Protein AF-A0A2E0Y833-F1 (afdb_monomer_lite)

Foldseek 3Di:
DDDDDDDDDDPPDPPPDDDDDDPPDPPQPPVNDNDDPVVDPADPQQDDDAFDAFQADEEDEDAALVRVQVQLVVASYEYEHPDFDEHEDEHENQAERYEYDYAQRYEYEEEYEYHAPVGEHEEYEYEAYEYEAHEHEYAFYQGYHYYNYEQAYDPVRARHYAYEHEHEPVGAQEYEHELYEFEHDDLPDQPGESEEYDAYPAAHEEYEAYNYEFEYDPNHQEHYEDERHAHYEAYNYEFDYPDAQHHRAEQEFHYERAEHALYEYEHAYEWYYPDPPTQGSYAAYEAYQYEYEHQDLANYDYDDLRLHEYEHELYEYEHCPDDKDAGPNCPPYHYPYNYIYDYDVSPDDPDPDSVSPSPPSVPVVPDD

Sequence (368 aa):
MFYSCLILPSIASAAVPLPPCLEGSTCLPTTGAPYDLSRFNIPAETQCSWPEEPRTTTTVTVGSPAELQAAADRGNVRIVIGWTGTRSGNVTLDTSDVAIEMPNTATLDGRIQIGSRQRDVARVSWRGGNHLTGPFVLDEADDVLIYDFHSTHDAMGRYDNVNDMRCSPGGCNRAAFVSSTFAGINPDSRDSYTFYTEANPTPSQCMILANVLAEQAPGGSHVSRIQGVRQIIVVDSAFVNPDEGGTAFRFHRSVTNAFVADTHIRGRIKLDSIDAGETVSVLNGVFDNVTSYNTVHNLFAVQSPMPNTGVVRNSLVYSTYGGGGTPAGISPLANGGGNELIQWDGRSFPMPDSDGVVPNMSTIGAIR

Structure (mmCIF, N/CA/C/O backbone):
data_AF-A0A2E0Y833-F1
#
_entry.id   AF-A0A2E0Y833-F1
#
loop_
_atom_site.group_PDB
_atom_site.id
_atom_site.type_symbol
_atom_site.label_atom_id
_atom_site.label_alt_id
_atom_site.label_comp_id
_atom_site.label_asym_id
_atom_site.label_entity_id
_atom_site.label_seq_id
_atom_site.pdbx_PDB_ins_code
_atom_site.Cartn_x
_atom_site.Cartn_y
_atom_site.Cartn_z
_atom_site.occupancy
_atom_site.B_iso_or_equiv
_atom_site.auth_seq_id
_atom_site.auth_comp_id
_atom_site.auth_asym_id
_atom_site.auth_atom_id
_atom_site.pdbx_PDB_model_num
ATOM 1 N N . MET A 1 1 ? -26.676 37.848 -47.257 1.00 34.84 1 MET A N 1
ATOM 2 C CA . MET A 1 1 ? -26.483 36.639 -48.083 1.00 34.84 1 MET A CA 1
ATOM 3 C C . MET A 1 1 ? -25.568 35.688 -47.333 1.00 34.84 1 MET A C 1
ATOM 5 O O . MET A 1 1 ? -24.433 36.048 -47.074 1.00 34.84 1 MET A O 1
ATOM 9 N N . PHE A 1 2 ? -26.159 34.561 -46.931 1.00 30.61 2 PHE A N 1
ATOM 10 C CA . PHE A 1 2 ? -25.613 33.254 -46.539 1.00 30.61 2 PHE A CA 1
ATOM 11 C C . PHE A 1 2 ? -24.364 33.169 -45.645 1.00 30.61 2 PHE A C 1
ATOM 13 O O . PHE A 1 2 ? -23.234 33.117 -46.114 1.00 30.61 2 PHE A O 1
ATOM 20 N N . TYR A 1 3 ? -24.631 32.998 -44.345 1.00 25.59 3 TYR A N 1
ATOM 21 C CA . TYR A 1 3 ? -23.820 32.163 -43.458 1.00 25.59 3 TYR A CA 1
ATOM 22 C C . TYR A 1 3 ? -24.097 30.688 -43.793 1.00 25.59 3 TYR A C 1
ATOM 24 O O . TYR A 1 3 ? -25.247 30.252 -43.721 1.00 25.59 3 TYR A O 1
ATOM 32 N N . SER A 1 4 ? -23.062 29.926 -44.150 1.00 28.67 4 SER A N 1
ATOM 33 C CA . SER A 1 4 ? -23.142 28.463 -44.237 1.00 28.67 4 SER A CA 1
ATOM 34 C C . SER A 1 4 ? -23.002 27.862 -42.842 1.00 28.67 4 SER A C 1
ATOM 36 O O . SER A 1 4 ? -21.969 27.999 -42.191 1.00 28.67 4 SER A O 1
ATOM 38 N N . CYS A 1 5 ? -24.067 27.200 -42.402 1.00 27.34 5 CYS A N 1
ATOM 39 C CA . CYS A 1 5 ? -24.129 26.375 -41.205 1.00 27.34 5 CYS A CA 1
ATOM 40 C C . CYS A 1 5 ? -23.667 24.960 -41.592 1.00 27.34 5 CYS A C 1
ATOM 42 O O . CYS A 1 5 ? -24.311 24.317 -42.422 1.00 27.34 5 CYS A O 1
ATOM 44 N N . LEU A 1 6 ? -22.547 24.487 -41.042 1.00 27.91 6 LEU A N 1
ATOM 45 C CA . LEU A 1 6 ? -22.107 23.100 -41.194 1.00 27.91 6 LEU A CA 1
ATOM 46 C C . LEU A 1 6 ? -22.652 22.309 -40.000 1.00 27.91 6 LEU A C 1
ATOM 48 O O . LEU A 1 6 ? -22.187 22.458 -38.874 1.00 27.91 6 LEU A O 1
ATOM 52 N N . ILE A 1 7 ? -23.695 21.522 -40.260 1.00 30.09 7 ILE A N 1
ATOM 53 C CA . ILE A 1 7 ? -24.297 20.584 -39.310 1.00 30.09 7 ILE A CA 1
ATOM 54 C C . ILE A 1 7 ? -23.383 19.357 -39.240 1.00 30.09 7 ILE A C 1
ATOM 56 O O . ILE A 1 7 ? -23.241 18.639 -40.228 1.00 30.09 7 ILE A O 1
ATOM 60 N N . LEU A 1 8 ? -22.772 19.112 -38.080 1.00 29.20 8 LEU A N 1
ATOM 61 C CA . LEU A 1 8 ? -22.177 17.816 -37.749 1.00 29.20 8 LEU A CA 1
ATOM 62 C C . LEU A 1 8 ? -23.252 16.919 -37.110 1.00 29.20 8 LEU A C 1
ATOM 64 O O . LEU A 1 8 ? -24.062 17.414 -36.322 1.00 29.20 8 LEU A O 1
ATOM 68 N N . PRO A 1 9 ? -23.299 15.617 -37.442 1.00 26.12 9 PRO A N 1
ATOM 69 C CA . PRO A 1 9 ? -24.300 14.710 -36.902 1.00 26.12 9 PRO A CA 1
ATOM 70 C C . PRO A 1 9 ? -24.038 14.450 -35.415 1.00 26.12 9 PRO A C 1
ATOM 72 O O . PRO A 1 9 ? -22.940 14.073 -35.012 1.00 26.12 9 PRO A O 1
ATOM 75 N N . SER A 1 10 ? -25.086 14.630 -34.612 1.00 27.31 10 SER A N 1
ATOM 76 C CA . SER A 1 10 ? -25.176 14.122 -33.246 1.00 27.31 10 SER A CA 1
ATOM 77 C C . SER A 1 10 ? -25.057 12.597 -33.282 1.00 27.31 10 SER A C 1
ATOM 79 O O . SER A 1 10 ? -25.979 11.902 -33.710 1.00 27.31 10 SER A O 1
ATOM 81 N N . ILE A 1 11 ? -23.904 12.077 -32.864 1.00 29.61 11 ILE A N 1
ATOM 82 C CA . ILE A 1 11 ? -23.779 10.682 -32.460 1.00 29.61 11 ILE A CA 1
ATOM 83 C C . ILE A 1 11 ? -24.187 10.665 -30.993 1.00 29.61 11 ILE A C 1
ATOM 85 O O . ILE A 1 11 ? -23.440 11.110 -30.123 1.00 29.61 11 ILE A O 1
ATOM 89 N N . ALA A 1 12 ? -25.405 10.195 -30.730 1.00 27.50 12 ALA A N 1
ATOM 90 C CA . ALA A 1 12 ? -25.821 9.832 -29.389 1.00 27.50 12 ALA A CA 1
ATOM 91 C C . ALA A 1 12 ? -24.857 8.751 -28.882 1.00 27.50 12 ALA A C 1
ATOM 93 O O . ALA A 1 12 ? -24.922 7.597 -29.305 1.00 27.50 12 ALA A O 1
ATOM 94 N N . SER A 1 13 ? -23.923 9.153 -28.020 1.00 31.16 13 SER A N 1
ATOM 95 C CA . SER A 1 13 ? -23.112 8.226 -27.243 1.00 31.16 13 SER A CA 1
ATOM 96 C C . SER A 1 13 ? -24.069 7.441 -26.357 1.00 31.16 13 SER A C 1
ATOM 98 O O . SER A 1 13 ? -24.748 8.012 -25.500 1.00 31.16 13 SER A O 1
ATOM 100 N N . ALA A 1 14 ? -24.183 6.141 -26.616 1.00 26.03 14 ALA A N 1
ATOM 101 C CA . ALA A 1 14 ? -24.828 5.231 -25.694 1.00 26.03 14 ALA A CA 1
ATOM 102 C C . ALA A 1 14 ? -24.034 5.297 -24.387 1.00 26.03 14 ALA A C 1
ATOM 104 O O . ALA A 1 14 ? -22.888 4.854 -24.331 1.00 26.03 14 ALA A O 1
ATOM 105 N N . ALA A 1 15 ? -24.631 5.909 -23.364 1.00 26.05 15 ALA A N 1
ATOM 106 C CA . ALA A 1 15 ? -24.087 5.917 -22.021 1.00 26.05 15 ALA A CA 1
ATOM 107 C C . ALA A 1 15 ? -23.833 4.464 -21.610 1.00 26.05 15 ALA A C 1
ATOM 109 O O . ALA A 1 15 ? -24.770 3.679 -21.456 1.00 26.05 15 ALA A O 1
ATOM 110 N N . VAL A 1 16 ? -22.559 4.102 -21.479 1.00 29.34 16 VAL A N 1
ATOM 111 C CA . VAL A 1 16 ? -22.173 2.882 -20.779 1.00 29.34 16 VAL A CA 1
ATOM 112 C C . VAL A 1 16 ? -22.722 3.045 -19.361 1.00 29.34 16 VAL A C 1
ATOM 114 O O . VAL A 1 16 ? -22.422 4.061 -18.727 1.00 29.34 16 VAL A O 1
ATOM 117 N N . PRO A 1 17 ? -23.583 2.136 -18.876 1.00 24.20 17 PRO A N 1
ATOM 118 C CA . PRO A 1 17 ? -24.146 2.276 -17.548 1.00 24.20 17 PRO A CA 1
ATOM 119 C C . PRO A 1 17 ? -22.994 2.227 -16.546 1.00 24.20 17 PRO A C 1
ATOM 121 O O . PRO A 1 17 ? -22.280 1.230 -16.456 1.00 24.20 17 PRO A O 1
ATOM 124 N N . LEU A 1 18 ? -22.797 3.335 -15.830 1.00 28.00 18 LEU A N 1
ATOM 125 C CA . LEU A 1 18 ? -21.929 3.373 -14.663 1.00 28.00 18 LEU A CA 1
ATOM 126 C C . LEU A 1 18 ? -22.400 2.277 -13.694 1.00 28.00 18 LEU A C 1
ATOM 128 O O . LEU A 1 18 ? -23.613 2.160 -13.475 1.00 28.00 18 LEU A O 1
ATOM 132 N N . PRO A 1 19 ? -21.496 1.473 -13.109 1.00 30.80 19 PRO A N 1
ATOM 133 C CA . PRO A 1 19 ? -21.887 0.630 -11.995 1.00 30.80 19 PRO A CA 1
ATOM 134 C C . PRO A 1 19 ? -22.415 1.543 -10.872 1.00 30.80 19 PRO A C 1
ATOM 136 O O . PRO A 1 19 ? -21.837 2.604 -10.618 1.00 30.80 19 PRO A O 1
ATOM 139 N N . PRO A 1 20 ? -23.541 1.193 -10.232 1.00 29.44 20 PRO A N 1
ATOM 140 C CA . PRO A 1 20 ? -24.185 2.057 -9.260 1.00 29.44 20 PRO A CA 1
ATOM 141 C C . PRO A 1 20 ? -23.405 1.995 -7.944 1.00 29.44 20 PRO A C 1
ATOM 143 O O . PRO A 1 20 ? -23.666 1.132 -7.116 1.00 29.44 20 PRO A O 1
ATOM 146 N N . CYS A 1 21 ? -22.461 2.906 -7.735 1.00 33.16 21 CYS A N 1
ATOM 147 C CA . CYS A 1 21 ? -21.949 3.200 -6.398 1.00 33.16 21 CYS A CA 1
ATOM 148 C C . CYS A 1 21 ? -22.298 4.661 -6.098 1.00 33.16 21 CYS A C 1
ATOM 150 O O . CYS A 1 21 ? -21.607 5.587 -6.512 1.00 33.16 21 CYS A O 1
ATOM 152 N N . LEU A 1 22 ? -23.457 4.852 -5.463 1.00 32.75 22 LEU A N 1
ATOM 153 C CA . LEU A 1 22 ? -23.834 6.113 -4.829 1.00 32.75 22 LEU A CA 1
ATOM 154 C C . LEU A 1 22 ? -23.084 6.228 -3.497 1.00 32.75 22 LEU A C 1
ATOM 156 O O . LEU A 1 22 ? -22.859 5.221 -2.820 1.00 32.75 22 LEU A O 1
ATOM 160 N N . GLU A 1 23 ? -22.729 7.456 -3.124 1.00 31.80 23 GLU A N 1
ATOM 161 C CA . GLU A 1 23 ? -22.184 7.798 -1.809 1.00 31.80 23 GLU A CA 1
ATOM 162 C C . GLU A 1 23 ? -22.989 7.118 -0.686 1.00 31.80 23 GLU A C 1
ATOM 164 O O . GLU A 1 23 ? -24.213 7.247 -0.608 1.00 31.80 23 GLU A O 1
ATOM 169 N N . GLY A 1 24 ? -22.298 6.382 0.190 1.00 34.88 24 GLY A N 1
ATOM 170 C CA . GLY A 1 24 ? -22.884 5.822 1.411 1.00 34.88 24 GLY A CA 1
ATOM 171 C C . GLY A 1 24 ? -23.353 4.362 1.363 1.00 34.88 24 GLY A C 1
ATOM 172 O O . GLY A 1 24 ? -23.924 3.902 2.350 1.00 34.88 24 GLY A O 1
ATOM 173 N N . SER A 1 25 ? -23.095 3.599 0.294 1.00 31.88 25 SER A N 1
ATOM 174 C CA . SER A 1 25 ? -23.308 2.139 0.296 1.00 31.88 25 SER A CA 1
ATOM 175 C C . SER A 1 25 ? -22.010 1.369 0.062 1.00 31.88 25 SER A C 1
ATOM 177 O O . SER A 1 25 ? -21.301 1.622 -0.908 1.00 31.88 25 SER A O 1
ATOM 179 N N . THR A 1 26 ? -21.721 0.402 0.934 1.00 38.03 26 THR A N 1
ATOM 180 C CA . THR A 1 26 ? -20.588 -0.523 0.832 1.00 38.03 26 THR A CA 1
ATOM 181 C C . THR A 1 26 ? -20.698 -1.376 -0.435 1.00 38.03 26 THR A C 1
ATOM 183 O O . THR A 1 26 ? -21.343 -2.424 -0.449 1.00 38.03 26 THR A O 1
ATOM 186 N N . CYS A 1 27 ? -20.051 -0.938 -1.515 1.00 35.50 27 CYS A N 1
ATOM 187 C CA . CYS A 1 27 ? -19.845 -1.741 -2.718 1.00 35.50 27 CYS A CA 1
ATOM 188 C C . CYS A 1 27 ? -18.814 -2.847 -2.420 1.00 35.50 27 CYS A C 1
ATOM 190 O O . CYS A 1 27 ? -17.666 -2.763 -2.840 1.00 35.50 27 CYS A O 1
ATOM 192 N N . LEU A 1 28 ? -19.201 -3.884 -1.670 1.00 40.59 28 LEU A N 1
ATOM 193 C CA . LEU A 1 28 ? -18.433 -5.129 -1.666 1.00 40.59 28 LEU A CA 1
ATOM 194 C C . LEU A 1 28 ? -18.698 -5.858 -2.995 1.00 40.59 28 LEU A C 1
ATOM 196 O O . LEU A 1 28 ? -19.866 -6.025 -3.364 1.00 40.59 28 LEU A O 1
ATOM 200 N N . PRO A 1 29 ? -17.658 -6.308 -3.717 1.00 43.41 29 PRO A N 1
ATOM 201 C CA . PRO A 1 29 ? -17.815 -7.192 -4.862 1.00 43.41 29 PRO A CA 1
ATOM 202 C C . PRO A 1 29 ? -18.718 -8.387 -4.530 1.00 43.41 29 PRO A C 1
ATOM 204 O O . PRO A 1 29 ? -18.641 -8.982 -3.453 1.00 43.41 29 PRO A O 1
ATOM 207 N N . THR A 1 30 ? -19.547 -8.792 -5.491 1.00 38.44 30 THR A N 1
ATOM 208 C CA . THR A 1 30 ? -20.487 -9.926 -5.386 1.00 38.44 30 THR A CA 1
ATOM 209 C C . THR A 1 30 ? -19.811 -11.283 -5.135 1.00 38.44 30 THR A C 1
ATOM 211 O O . THR A 1 30 ? -20.497 -12.269 -4.875 1.00 38.44 30 THR A O 1
ATOM 214 N N . THR A 1 31 ? -18.478 -11.343 -5.181 1.00 46.22 31 THR A N 1
ATOM 215 C CA . THR A 1 31 ? -17.645 -12.528 -4.929 1.00 46.22 31 THR A CA 1
ATOM 216 C C . THR A 1 31 ? -17.194 -12.676 -3.470 1.00 46.22 31 THR A C 1
ATOM 218 O O . THR A 1 31 ? -16.538 -13.662 -3.143 1.00 46.22 31 THR A O 1
ATOM 221 N N . GLY A 1 32 ? -17.529 -11.734 -2.580 1.00 62.03 32 GLY A N 1
ATOM 222 C CA . GLY A 1 32 ? -17.121 -11.761 -1.167 1.00 62.03 32 GLY A CA 1
ATOM 223 C C . GLY A 1 32 ? -15.662 -11.354 -0.911 1.00 62.03 32 GLY A C 1
ATOM 224 O O . GLY A 1 32 ? -15.268 -11.232 0.245 1.00 62.03 32 GLY A O 1
ATOM 225 N N . ALA A 1 33 ? -14.872 -11.109 -1.961 1.00 74.44 33 ALA A N 1
ATOM 226 C CA . ALA A 1 33 ? -13.534 -10.531 -1.867 1.00 74.44 33 ALA A CA 1
ATOM 227 C C . ALA A 1 33 ? -13.601 -8.995 -1.728 1.00 74.44 33 ALA A C 1
ATOM 229 O O . ALA A 1 33 ? -14.483 -8.393 -2.338 1.00 74.44 33 ALA A O 1
ATOM 230 N N . PRO A 1 34 ? -12.668 -8.338 -1.009 1.00 82.38 34 PRO A N 1
ATOM 231 C CA . PRO A 1 34 ? -12.636 -6.874 -0.882 1.00 82.38 34 PRO A CA 1
ATOM 232 C C . PRO A 1 34 ? -12.407 -6.115 -2.200 1.00 82.38 34 PRO A C 1
ATOM 234 O O . PRO A 1 34 ? -12.801 -4.958 -2.309 1.00 82.38 34 PRO A O 1
ATOM 237 N N . TYR A 1 35 ? -11.778 -6.750 -3.196 1.00 86.00 35 TYR A N 1
ATOM 238 C CA . TYR A 1 35 ? -11.502 -6.175 -4.515 1.00 86.00 35 TYR A CA 1
ATOM 239 C C . TYR A 1 35 ? -11.561 -7.253 -5.606 1.00 86.00 35 TYR A C 1
ATOM 241 O O . TYR A 1 35 ? -11.196 -8.408 -5.362 1.00 86.00 35 TYR A O 1
ATOM 249 N N . ASP A 1 36 ? -11.992 -6.894 -6.819 1.00 86.38 36 ASP A N 1
ATOM 250 C CA . ASP A 1 36 ? -12.030 -7.831 -7.947 1.00 86.38 36 ASP A CA 1
ATOM 251 C C . ASP A 1 36 ? -10.671 -7.922 -8.657 1.00 86.38 36 ASP A C 1
ATOM 253 O O . ASP A 1 36 ? -10.319 -7.096 -9.500 1.00 86.38 36 ASP A O 1
ATOM 257 N N . LEU A 1 37 ? -9.912 -8.969 -8.326 1.00 87.56 37 LEU A N 1
ATOM 258 C CA . LEU A 1 37 ? -8.634 -9.279 -8.970 1.00 87.56 37 LEU A CA 1
ATOM 259 C C . LEU A 1 37 ? -8.782 -10.131 -10.242 1.00 87.56 37 LEU A C 1
ATOM 261 O O . LEU A 1 37 ? -7.795 -10.357 -10.937 1.00 87.56 37 LEU A O 1
ATOM 265 N N . SER A 1 38 ? -9.987 -10.616 -10.569 1.00 86.62 38 SER A N 1
ATOM 266 C CA . SER A 1 38 ? -10.189 -11.589 -11.655 1.00 86.62 38 SER A CA 1
ATOM 267 C C . SER A 1 38 ? -9.958 -11.013 -13.054 1.00 86.62 38 SER A C 1
ATOM 269 O O . SER A 1 38 ? -9.697 -11.762 -13.995 1.00 86.62 38 SER A O 1
ATOM 271 N N . ARG A 1 39 ? -10.003 -9.682 -13.190 1.00 86.06 39 ARG A N 1
ATOM 272 C CA . ARG A 1 39 ? -9.690 -8.981 -14.443 1.00 86.06 39 ARG A CA 1
ATOM 273 C C . ARG A 1 39 ? -8.199 -8.953 -14.781 1.00 86.06 39 ARG A C 1
ATOM 275 O O . ARG A 1 39 ? -7.844 -8.648 -15.917 1.00 86.06 39 ARG A O 1
ATOM 282 N N . PHE A 1 40 ? -7.334 -9.279 -13.823 1.00 88.69 40 PHE A N 1
ATOM 283 C CA . PHE A 1 40 ? -5.891 -9.301 -14.013 1.00 88.69 40 PHE A CA 1
ATOM 284 C C . PHE A 1 40 ? -5.405 -10.702 -14.358 1.00 88.69 40 PHE A C 1
ATOM 286 O O . PHE A 1 40 ? -5.788 -11.693 -13.738 1.00 88.69 40 PHE A O 1
ATOM 293 N N . ASN A 1 41 ? -4.481 -10.787 -15.312 1.00 91.94 41 ASN A N 1
ATOM 294 C CA . ASN A 1 41 ? -3.803 -12.037 -15.639 1.00 91.94 41 ASN A CA 1
ATOM 295 C C . ASN A 1 41 ? -2.632 -12.288 -14.671 1.00 91.94 41 ASN A C 1
ATOM 297 O O . ASN A 1 41 ? -1.463 -12.226 -15.062 1.00 91.94 41 ASN A O 1
ATOM 301 N N . ILE A 1 42 ? -2.960 -12.503 -13.395 1.00 94.19 42 ILE A N 1
ATOM 302 C CA . ILE A 1 42 ? -1.984 -12.729 -12.323 1.00 94.19 42 ILE A CA 1
ATOM 303 C C . ILE A 1 42 ? -1.390 -14.140 -12.477 1.00 94.19 42 ILE A C 1
ATOM 305 O O . ILE A 1 42 ? -2.155 -15.111 -12.490 1.00 94.19 42 ILE A O 1
ATOM 309 N N . PRO A 1 43 ? -0.053 -14.290 -12.573 1.00 95.00 43 PRO A N 1
ATOM 310 C CA . PRO A 1 43 ? 0.591 -15.601 -12.618 1.00 95.00 43 PRO A CA 1
ATOM 311 C C . PRO A 1 43 ? 0.199 -16.471 -11.420 1.00 95.00 43 PRO A C 1
ATOM 313 O O . PRO A 1 43 ? 0.042 -15.966 -10.307 1.00 95.00 43 PRO A O 1
ATOM 316 N N . ALA A 1 44 ? 0.069 -17.782 -11.631 1.00 91.81 44 ALA A N 1
ATOM 317 C CA . ALA A 1 44 ? -0.374 -18.716 -10.594 1.00 91.81 44 ALA A CA 1
ATOM 318 C C . ALA A 1 44 ? 0.538 -18.682 -9.351 1.00 91.81 44 ALA A C 1
ATOM 320 O O . ALA A 1 44 ? 0.065 -18.752 -8.221 1.00 91.81 44 ALA A O 1
ATOM 321 N N . GLU A 1 45 ? 1.842 -18.508 -9.554 1.00 89.62 45 GLU A N 1
ATOM 322 C CA . GLU A 1 45 ? 2.863 -18.380 -8.515 1.00 89.62 45 GLU A CA 1
ATOM 323 C C . GLU A 1 45 ? 2.776 -17.076 -7.699 1.00 89.62 45 GLU A C 1
ATOM 325 O O . GLU A 1 45 ? 3.291 -17.013 -6.577 1.00 89.62 45 GLU A O 1
ATOM 330 N N . THR A 1 46 ? 2.106 -16.054 -8.238 1.00 90.94 46 THR A N 1
ATOM 331 C CA . THR A 1 46 ? 1.905 -14.732 -7.621 1.00 90.94 46 THR A CA 1
ATOM 332 C C . THR A 1 46 ? 0.515 -14.590 -6.992 1.00 90.94 46 THR A C 1
ATOM 334 O O . THR A 1 46 ? 0.205 -13.560 -6.399 1.00 90.94 46 THR A O 1
ATOM 337 N N . GLN A 1 47 ? -0.347 -15.607 -7.090 1.00 88.81 47 GLN A N 1
ATOM 338 C CA . GLN A 1 47 ? -1.664 -15.548 -6.461 1.00 88.81 47 GLN A CA 1
ATOM 339 C C . GLN A 1 47 ? -1.538 -15.442 -4.938 1.00 88.81 47 GLN A C 1
ATOM 341 O O . GLN A 1 47 ? -0.936 -16.298 -4.290 1.00 88.81 47 GLN A O 1
ATOM 346 N N . CYS A 1 48 ? -2.159 -14.403 -4.383 1.00 86.75 48 CYS A N 1
ATOM 347 C CA . CYS A 1 48 ? -2.287 -14.185 -2.950 1.00 86.75 48 CYS A CA 1
ATOM 348 C C . CYS A 1 48 ? -3.686 -14.590 -2.484 1.00 86.75 48 CYS A C 1
ATOM 350 O O . CYS A 1 48 ? -4.682 -14.311 -3.153 1.00 86.75 48 CYS A O 1
ATOM 352 N N . SER A 1 49 ? -3.771 -15.185 -1.296 1.00 88.19 49 SER A N 1
ATOM 353 C CA . SER A 1 49 ? -5.053 -15.278 -0.594 1.00 88.19 49 SER A CA 1
ATOM 354 C C . SER A 1 49 ? -5.352 -13.952 0.097 1.00 88.19 49 SER A C 1
ATOM 356 O O . SER A 1 49 ? -4.447 -13.318 0.640 1.00 88.19 49 SER A O 1
ATOM 358 N N . TRP A 1 50 ? -6.623 -13.554 0.116 1.00 90.94 50 TRP A N 1
ATOM 359 C CA . TRP A 1 50 ? -7.061 -12.424 0.931 1.00 90.94 50 TRP A CA 1
ATOM 360 C C . TRP A 1 50 ? -6.817 -12.697 2.425 1.00 90.94 50 TRP A C 1
ATOM 362 O O . TRP A 1 50 ? -6.890 -13.867 2.838 1.00 90.94 50 TRP A O 1
ATOM 372 N N . PRO A 1 51 ? -6.543 -11.651 3.229 1.00 90.25 51 PRO A N 1
ATOM 373 C CA . PRO A 1 51 ? -6.543 -11.769 4.679 1.00 90.25 51 PRO A CA 1
ATOM 374 C C . PRO A 1 51 ? -7.882 -12.305 5.185 1.00 90.25 51 PRO A C 1
ATOM 376 O O . PRO A 1 51 ? -8.939 -11.992 4.629 1.00 90.25 51 PRO A O 1
ATOM 379 N N . GLU A 1 52 ? -7.849 -13.120 6.233 1.00 90.00 52 GLU A N 1
ATOM 380 C CA . GLU A 1 52 ? -9.079 -13.561 6.891 1.00 90.00 52 GLU A CA 1
ATOM 381 C C . GLU A 1 52 ? -9.725 -12.438 7.706 1.00 90.00 52 GLU A C 1
ATOM 383 O O . GLU A 1 52 ? -9.065 -11.721 8.453 1.00 90.00 52 GLU A O 1
ATOM 388 N N . GLU A 1 53 ? -11.050 -12.339 7.622 1.00 89.50 53 GLU A N 1
ATOM 389 C CA . GLU A 1 53 ? -11.827 -11.414 8.447 1.00 89.50 53 GLU A CA 1
ATOM 390 C C . GLU A 1 53 ? -11.793 -11.811 9.939 1.00 89.50 53 GLU A C 1
ATOM 392 O O . GLU A 1 53 ? -11.891 -13.005 10.260 1.00 89.50 53 GLU A O 1
ATOM 397 N N . PRO A 1 54 ? -11.729 -10.836 10.867 1.00 93.19 54 PRO A N 1
ATOM 398 C CA . PRO A 1 54 ? -11.805 -11.082 12.304 1.00 93.19 54 PRO A CA 1
ATOM 399 C C . PRO A 1 54 ? -13.040 -11.882 12.739 1.00 93.19 54 PRO A C 1
ATOM 401 O O . PRO A 1 54 ? -14.175 -11.613 12.334 1.00 93.19 54 PRO A O 1
ATOM 404 N N . ARG A 1 55 ? -12.848 -12.829 13.661 1.00 93.19 55 ARG A N 1
ATOM 405 C CA . ARG A 1 55 ? -13.927 -13.599 14.297 1.00 93.19 55 ARG A CA 1
ATOM 406 C C . ARG A 1 55 ? -14.460 -12.871 15.525 1.00 93.19 55 ARG A C 1
ATOM 408 O O . ARG A 1 55 ? -14.103 -13.160 16.662 1.00 93.19 55 ARG A O 1
ATOM 415 N N . THR A 1 56 ? -15.355 -11.920 15.297 1.00 93.50 56 THR A N 1
ATOM 416 C CA . THR A 1 56 ? -15.919 -11.099 16.375 1.00 93.50 56 THR A CA 1
ATOM 417 C C . THR A 1 56 ? -17.120 -11.765 17.047 1.00 93.50 56 THR A C 1
ATOM 419 O O . THR A 1 56 ? -18.001 -12.286 16.367 1.00 93.50 56 THR A O 1
ATOM 422 N N . THR A 1 57 ? -17.204 -11.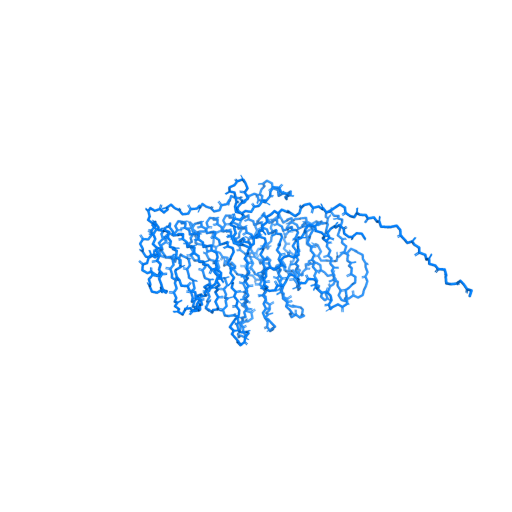685 18.374 1.00 94.38 57 THR A N 1
ATOM 423 C CA . THR A 1 57 ? -18.334 -12.203 19.174 1.00 94.38 57 THR A CA 1
ATOM 424 C C . THR A 1 57 ? -19.221 -11.102 19.744 1.00 94.38 57 THR A C 1
ATOM 426 O O . THR A 1 57 ? -20.364 -11.352 20.122 1.00 94.38 57 THR A O 1
ATOM 429 N N . THR A 1 58 ? -18.703 -9.875 19.809 1.00 95.38 58 THR A N 1
ATOM 430 C CA . THR A 1 58 ? -19.403 -8.717 20.365 1.00 95.38 58 THR A CA 1
ATOM 431 C C . THR A 1 58 ? -19.239 -7.502 19.465 1.00 95.38 58 THR A C 1
ATOM 433 O O . THR A 1 58 ? -18.288 -7.409 18.689 1.00 95.38 58 THR A O 1
ATOM 436 N N . THR A 1 59 ? -20.182 -6.565 19.561 1.00 97.69 59 THR A N 1
ATOM 437 C CA . THR A 1 59 ? -20.103 -5.260 18.902 1.00 97.69 59 THR A CA 1
ATOM 438 C C . THR A 1 59 ? -20.236 -4.164 19.944 1.00 97.69 59 THR A C 1
ATOM 440 O O . THR A 1 59 ? -21.110 -4.236 20.808 1.00 97.69 59 THR A O 1
ATOM 443 N N . VAL A 1 60 ? -19.369 -3.159 19.872 1.00 97.69 60 VAL A N 1
ATOM 444 C CA . VAL A 1 60 ? -19.371 -2.009 20.776 1.00 97.69 60 VAL A CA 1
ATOM 445 C C . VAL A 1 60 ? -19.262 -0.719 19.980 1.00 97.69 60 VAL A C 1
ATOM 447 O O . VAL A 1 60 ? -18.510 -0.643 19.014 1.00 97.69 60 VAL A O 1
ATOM 450 N N . THR A 1 61 ? -20.003 0.301 20.399 1.00 98.19 61 THR A N 1
ATOM 451 C CA . THR A 1 61 ? -19.852 1.658 19.870 1.00 98.19 61 THR A CA 1
ATOM 452 C C . THR A 1 61 ? -19.021 2.477 20.845 1.00 98.19 61 THR A C 1
ATOM 454 O O . THR A 1 61 ? -19.290 2.450 22.046 1.00 98.19 61 THR A O 1
ATOM 457 N N . VAL A 1 62 ? -18.019 3.189 20.335 1.00 98.12 62 VAL A N 1
ATOM 458 C CA . VAL A 1 62 ? -17.078 3.983 21.139 1.00 98.12 62 VAL A CA 1
ATOM 459 C C . VAL A 1 62 ? -17.137 5.456 20.738 1.00 98.12 62 VAL A C 1
ATOM 461 O O . VAL A 1 62 ? -17.249 5.785 19.561 1.00 98.12 62 VAL A O 1
ATOM 464 N N . GLY A 1 63 ? -17.078 6.357 21.712 1.00 97.00 63 GLY A N 1
ATOM 465 C CA . GLY A 1 63 ? -17.145 7.811 21.543 1.00 97.00 63 GLY A CA 1
ATOM 466 C C . GLY A 1 63 ? -15.801 8.528 21.700 1.00 97.00 63 GLY A C 1
ATOM 467 O O . GLY A 1 63 ? -15.728 9.738 21.474 1.00 97.00 63 GLY A O 1
ATOM 468 N N . SER A 1 64 ? -14.735 7.812 22.071 1.00 96.62 64 SER A N 1
ATOM 469 C CA . SER A 1 64 ? -13.392 8.383 22.219 1.00 96.62 64 SER A CA 1
ATOM 470 C C . SER A 1 64 ? -12.264 7.395 21.880 1.00 96.62 64 SER A C 1
ATOM 472 O O . SER A 1 64 ? -12.472 6.183 21.966 1.00 96.62 64 SER A O 1
ATOM 474 N N . PRO A 1 65 ? -11.043 7.882 21.579 1.00 96.19 65 PRO A N 1
ATOM 475 C CA . PRO A 1 65 ? -9.868 7.024 21.403 1.00 96.19 65 PRO A CA 1
ATOM 476 C C . PRO A 1 65 ? -9.543 6.147 22.624 1.00 96.19 65 PRO A C 1
ATOM 478 O O . PRO A 1 65 ? -9.108 5.013 22.466 1.00 96.19 65 PRO A O 1
ATOM 481 N N . ALA A 1 66 ? -9.803 6.629 23.846 1.00 96.56 66 ALA A N 1
ATOM 482 C CA . ALA A 1 66 ? -9.605 5.834 25.061 1.00 96.56 66 ALA A CA 1
ATOM 483 C C . ALA A 1 66 ? -10.584 4.651 25.144 1.00 96.56 66 ALA A C 1
ATOM 485 O O . ALA A 1 66 ? -10.206 3.550 25.537 1.00 96.56 66 ALA A O 1
ATOM 486 N N . GLU A 1 67 ? -11.839 4.862 24.741 1.00 97.69 67 GLU A N 1
ATOM 487 C CA . GLU A 1 67 ? -12.829 3.787 24.641 1.00 97.69 67 GLU A CA 1
ATOM 488 C C . GLU A 1 67 ? -12.517 2.826 23.492 1.00 97.69 67 GLU A C 1
ATOM 490 O O . GLU A 1 67 ? -12.713 1.624 23.652 1.00 97.69 67 GLU A O 1
ATOM 495 N N . LEU A 1 68 ? -11.994 3.330 22.367 1.00 97.25 68 LEU A N 1
ATOM 496 C CA . LEU A 1 68 ? -11.483 2.510 21.266 1.00 97.25 68 LEU A CA 1
ATOM 497 C C . LEU A 1 68 ? -10.359 1.583 21.747 1.00 97.25 68 LEU A C 1
ATOM 499 O O . LEU A 1 68 ? -10.458 0.378 21.533 1.00 97.25 68 LEU A O 1
ATOM 503 N N . GLN A 1 69 ? -9.355 2.106 22.459 1.00 96.56 69 GLN A N 1
ATOM 504 C CA . GLN A 1 69 ? -8.288 1.285 23.044 1.00 96.56 69 GLN A CA 1
ATOM 505 C C . GLN A 1 69 ? -8.859 0.232 24.005 1.00 96.56 69 GLN A C 1
ATOM 507 O O . GLN A 1 69 ? -8.624 -0.958 23.830 1.00 96.56 69 GLN A O 1
ATOM 512 N N . ALA A 1 70 ? -9.692 0.643 24.965 1.00 96.25 70 ALA A N 1
ATOM 513 C CA . ALA A 1 70 ? -10.276 -0.271 25.949 1.00 96.25 70 ALA A CA 1
ATOM 514 C C . ALA A 1 70 ? -11.221 -1.324 25.335 1.00 96.25 70 ALA A C 1
ATOM 516 O O . ALA A 1 70 ? -11.490 -2.364 25.945 1.00 96.25 70 ALA A O 1
ATOM 517 N N . ALA A 1 71 ? -11.793 -1.045 24.162 1.00 96.00 71 ALA A N 1
ATOM 518 C CA . ALA A 1 71 ? -12.545 -2.014 23.383 1.00 96.00 71 ALA A CA 1
ATOM 519 C C . ALA A 1 71 ? -11.605 -2.981 22.655 1.00 96.00 71 ALA A C 1
ATOM 521 O O . ALA A 1 71 ? -11.810 -4.188 22.763 1.00 96.00 71 ALA A O 1
ATOM 522 N N . ALA A 1 72 ? -10.571 -2.470 21.981 1.00 93.88 72 ALA A N 1
ATOM 523 C CA . ALA A 1 72 ? -9.567 -3.272 21.287 1.00 93.88 72 ALA A CA 1
ATOM 524 C C . ALA A 1 72 ? -8.859 -4.250 22.235 1.00 93.88 72 ALA A C 1
ATOM 526 O O . ALA A 1 72 ? -8.723 -5.422 21.900 1.00 93.88 72 ALA A O 1
ATOM 527 N N . ASP A 1 73 ? -8.540 -3.835 23.463 1.00 93.75 73 ASP A N 1
ATOM 528 C CA . ASP A 1 73 ? -7.898 -4.676 24.489 1.00 93.75 73 ASP A CA 1
ATOM 529 C C . ASP A 1 73 ? -8.701 -5.943 24.858 1.00 93.75 73 ASP A C 1
ATOM 531 O O . ASP A 1 73 ? -8.176 -6.856 25.497 1.00 93.75 73 ASP A O 1
ATOM 535 N N . ARG A 1 74 ? -9.984 -6.028 24.478 1.00 91.56 74 ARG A N 1
ATOM 536 C CA . ARG A 1 74 ? -10.832 -7.205 24.736 1.00 91.56 74 ARG A CA 1
ATOM 537 C C . ARG A 1 74 ? -10.579 -8.343 23.746 1.00 91.56 74 ARG A C 1
ATOM 539 O O . ARG A 1 74 ? -10.789 -9.501 24.107 1.00 91.56 74 ARG A O 1
ATOM 546 N N . GLY A 1 75 ? -10.170 -8.019 22.516 1.00 91.06 75 GLY A N 1
ATOM 547 C CA . GLY A 1 75 ? -10.141 -8.952 21.387 1.00 91.06 75 GLY A CA 1
ATOM 548 C C . GLY A 1 75 ? -11.528 -9.490 21.004 1.00 91.06 75 GLY A C 1
ATOM 549 O O . GLY A 1 75 ? -12.526 -9.248 21.687 1.00 91.06 75 GLY A O 1
ATOM 550 N N . ASN A 1 76 ? -11.606 -10.241 19.903 1.00 95.06 76 ASN A N 1
ATOM 551 C CA . ASN A 1 76 ? -12.848 -10.848 19.390 1.00 95.06 76 ASN A CA 1
ATOM 552 C C . ASN A 1 76 ? -14.034 -9.864 19.318 1.00 95.06 76 ASN A C 1
ATOM 554 O O . ASN A 1 76 ? -15.172 -10.202 19.677 1.00 95.06 76 ASN A O 1
ATOM 558 N N . VAL A 1 77 ? -13.779 -8.638 18.869 1.00 96.88 77 VAL A N 1
ATOM 559 C CA . VAL A 1 77 ? -14.698 -7.503 18.990 1.00 96.88 77 VAL A CA 1
ATOM 560 C C . VAL A 1 77 ? -14.813 -6.741 17.677 1.00 96.88 77 VAL A C 1
ATOM 562 O O . VAL A 1 77 ? -13.828 -6.503 16.980 1.00 96.88 77 VAL A O 1
ATOM 565 N N . ARG A 1 78 ? -16.039 -6.331 17.354 1.00 98.06 78 ARG A N 1
ATOM 566 C CA . ARG A 1 78 ? -16.316 -5.309 16.348 1.00 98.06 78 ARG A CA 1
ATOM 567 C C . ARG A 1 78 ? -16.514 -3.969 17.043 1.00 98.06 78 ARG A C 1
ATOM 569 O O . ARG A 1 78 ? -17.358 -3.847 17.928 1.00 98.06 78 ARG A O 1
ATOM 576 N N . ILE A 1 79 ? -15.754 -2.967 16.640 1.00 98.31 79 ILE A N 1
ATOM 577 C CA . ILE A 1 79 ? -15.765 -1.631 17.215 1.00 98.31 79 ILE A CA 1
ATOM 578 C C . ILE A 1 79 ? -16.304 -0.673 16.162 1.00 98.31 79 ILE A C 1
ATOM 580 O O . ILE A 1 79 ? -15.721 -0.523 15.094 1.00 98.31 79 ILE A O 1
ATOM 584 N N . VAL A 1 80 ? -17.417 -0.021 16.476 1.00 98.31 80 VAL A N 1
ATOM 585 C CA . VAL A 1 80 ? -18.018 1.017 15.639 1.00 98.31 80 VAL A CA 1
ATOM 586 C C . VAL A 1 80 ? -17.665 2.372 16.236 1.00 98.31 80 VAL A C 1
ATOM 588 O O . VAL A 1 80 ? -17.993 2.662 17.390 1.00 98.31 80 VAL A O 1
ATOM 591 N N . ILE A 1 81 ? -16.995 3.214 15.461 1.00 97.69 81 ILE A N 1
ATOM 592 C CA . ILE A 1 81 ? -16.646 4.566 15.887 1.00 97.69 81 ILE A CA 1
ATOM 593 C C . ILE A 1 81 ? -17.896 5.450 15.832 1.00 97.69 81 ILE A C 1
ATOM 595 O O . ILE A 1 81 ? -18.478 5.674 14.775 1.00 97.69 81 ILE A O 1
ATOM 599 N N . GLY A 1 82 ? -18.311 5.955 16.993 1.00 96.25 82 GLY A N 1
ATOM 600 C CA . GLY A 1 82 ? -19.505 6.781 17.176 1.00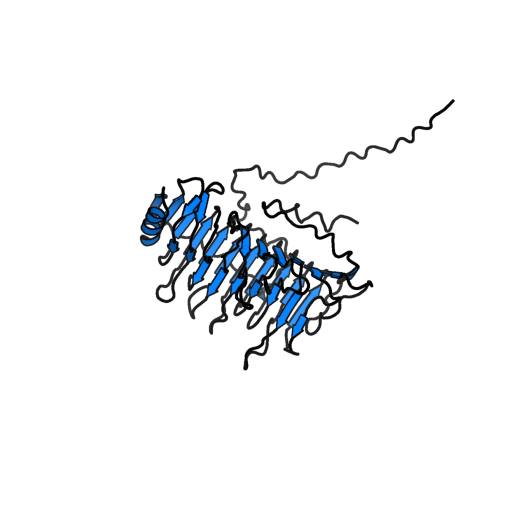 96.25 82 GLY A CA 1
ATOM 601 C C . GLY A 1 82 ? -19.246 8.290 17.197 1.00 96.25 82 GLY A C 1
ATOM 602 O O . GLY A 1 82 ? -20.160 9.046 17.520 1.00 96.25 82 GLY A O 1
ATOM 603 N N . TRP A 1 83 ? -18.022 8.748 16.906 1.00 96.00 83 TRP A N 1
ATOM 604 C CA . TRP A 1 83 ? -17.696 10.177 16.837 1.00 96.00 83 TRP A CA 1
ATOM 605 C C . TRP A 1 83 ? -17.522 10.674 15.401 1.00 96.00 83 TRP A C 1
ATOM 607 O O . TRP A 1 83 ? -17.235 9.913 14.484 1.00 96.00 83 TRP A O 1
ATOM 617 N N . THR A 1 84 ? -17.646 11.989 15.235 1.00 94.38 84 THR A N 1
ATOM 618 C CA . THR A 1 84 ? -17.280 12.731 14.023 1.00 94.38 84 THR A CA 1
ATOM 619 C C . THR A 1 84 ? -16.204 13.764 14.353 1.00 94.38 84 THR A C 1
ATOM 621 O O . THR A 1 84 ? -16.038 14.151 15.515 1.00 94.38 84 THR A O 1
ATOM 624 N N . GLY A 1 85 ? -15.500 14.244 13.331 1.00 90.69 85 GLY A N 1
ATOM 625 C CA . GLY A 1 85 ? -14.387 15.176 13.472 1.00 90.69 85 GLY A CA 1
ATOM 626 C C . GLY A 1 85 ? -13.139 14.533 14.077 1.00 90.69 85 GLY A C 1
ATOM 627 O O . GLY A 1 85 ? -13.045 13.312 14.226 1.00 90.69 85 GLY A O 1
ATOM 628 N N . THR A 1 86 ? -12.175 15.382 14.423 1.00 93.06 86 THR A N 1
ATOM 629 C CA . THR A 1 86 ? -10.857 14.956 14.899 1.00 93.06 86 THR A CA 1
ATOM 630 C C . THR A 1 86 ? -10.852 14.646 16.387 1.00 93.06 86 THR A C 1
ATOM 632 O O . THR A 1 86 ? -11.303 15.444 17.214 1.00 93.06 86 THR A O 1
ATOM 635 N N . ARG A 1 87 ? -10.290 13.489 16.740 1.00 95.12 87 ARG A N 1
ATOM 636 C CA . ARG A 1 87 ? -9.998 13.092 18.117 1.00 95.12 87 ARG A CA 1
ATOM 637 C C . ARG A 1 87 ? -8.544 12.670 18.224 1.00 95.12 87 ARG A C 1
ATOM 639 O O . ARG A 1 87 ? -8.115 11.784 17.492 1.00 95.12 87 ARG A O 1
ATOM 646 N N . SER A 1 88 ? -7.823 13.267 19.168 1.00 93.88 88 SER A N 1
ATOM 647 C CA . SER A 1 88 ? -6.430 12.907 19.403 1.00 93.88 88 SER A CA 1
ATOM 648 C C . SER A 1 88 ? -6.310 11.726 20.364 1.00 93.88 88 SER A C 1
ATOM 650 O O . SER A 1 88 ? -6.994 11.675 21.391 1.00 93.88 88 SER A O 1
ATOM 652 N N . GLY A 1 89 ? -5.437 10.782 20.035 1.00 92.81 89 GLY A N 1
ATOM 653 C CA . GLY A 1 89 ? -5.173 9.600 20.844 1.00 92.81 89 GLY A CA 1
ATOM 654 C C . GLY A 1 89 ? -4.426 8.529 20.063 1.00 92.81 89 GLY A C 1
ATOM 655 O O . GLY A 1 89 ? -4.593 8.401 18.856 1.00 92.81 89 GLY A O 1
ATOM 656 N N . ASN A 1 90 ? -3.612 7.752 20.772 1.00 92.31 90 ASN A N 1
ATOM 657 C CA . ASN A 1 90 ? -2.923 6.605 20.192 1.00 92.31 90 ASN A CA 1
ATOM 658 C C . ASN A 1 90 ? -3.776 5.348 20.365 1.00 92.31 90 ASN A C 1
ATOM 660 O O . ASN A 1 90 ? -4.455 5.204 21.383 1.00 92.31 90 ASN A O 1
ATOM 664 N N . VAL A 1 91 ? -3.694 4.443 19.395 1.00 93.31 91 VAL A N 1
ATOM 665 C CA . VAL A 1 91 ? -4.389 3.156 19.403 1.00 93.31 91 VAL A CA 1
ATOM 666 C C . VAL A 1 91 ? -3.395 2.055 19.069 1.00 93.31 91 VAL A C 1
ATOM 668 O O . VAL A 1 91 ? -2.705 2.125 18.055 1.00 93.31 91 VAL A O 1
ATOM 671 N N . THR A 1 92 ? -3.355 1.025 19.904 1.00 92.50 92 THR A N 1
ATOM 672 C CA . THR A 1 92 ? -2.585 -0.196 19.683 1.00 92.50 92 THR A CA 1
ATOM 673 C C . THR A 1 92 ? -3.537 -1.388 19.678 1.00 92.50 92 THR A C 1
ATOM 675 O O . THR A 1 92 ? -4.246 -1.620 20.653 1.00 92.50 92 THR A O 1
ATOM 678 N N . LEU A 1 93 ? -3.550 -2.155 18.593 1.00 91.44 93 LEU A N 1
ATOM 679 C CA . LEU A 1 93 ? -4.343 -3.369 18.422 1.00 91.44 93 LEU A CA 1
ATOM 680 C C . LEU A 1 93 ? -3.429 -4.582 18.640 1.00 91.44 93 LEU A C 1
ATOM 682 O O . LEU A 1 93 ? -2.938 -5.168 17.681 1.00 91.44 93 LEU A O 1
ATOM 686 N N . ASP A 1 94 ? -3.151 -4.923 19.900 1.00 89.31 94 ASP A N 1
ATOM 687 C CA . ASP A 1 94 ? -2.253 -6.026 20.295 1.00 89.31 94 ASP A CA 1
ATOM 688 C C . ASP A 1 94 ? -3.003 -7.306 20.718 1.00 89.31 94 ASP A C 1
ATOM 690 O O . ASP A 1 94 ? -2.441 -8.202 21.361 1.00 89.31 94 ASP A O 1
ATOM 694 N N . THR A 1 95 ? -4.286 -7.390 20.368 1.00 88.25 95 THR A N 1
ATOM 695 C CA . THR A 1 95 ? -5.154 -8.540 20.614 1.00 88.25 95 THR A CA 1
ATOM 696 C C . THR A 1 95 ? -5.715 -9.077 19.303 1.00 88.25 95 THR A C 1
ATOM 698 O O . THR A 1 95 ? -5.824 -8.373 18.300 1.00 88.25 95 THR A O 1
ATOM 701 N N . SER A 1 96 ? -6.067 -10.361 19.306 1.00 88.19 96 SER A N 1
ATOM 702 C CA . SER A 1 96 ? -6.612 -11.022 18.124 1.00 88.19 96 SER A CA 1
ATOM 703 C C . SER A 1 96 ? -8.080 -10.673 17.886 1.00 88.19 96 SER A C 1
ATOM 705 O O . SER A 1 96 ? -8.861 -10.491 18.824 1.00 88.19 96 SER A O 1
ATOM 707 N N . ASP A 1 97 ? -8.463 -10.699 16.611 1.00 93.25 97 ASP A N 1
ATOM 708 C CA . ASP A 1 97 ? -9.845 -10.629 16.147 1.00 93.25 97 ASP A CA 1
ATOM 709 C C . ASP A 1 97 ? -10.528 -9.288 16.434 1.00 93.25 97 ASP A C 1
ATOM 711 O O . ASP A 1 97 ? -11.610 -9.228 17.023 1.00 93.25 97 ASP A O 1
ATOM 715 N N . VAL A 1 98 ? -9.902 -8.202 15.977 1.00 95.88 98 VAL A N 1
ATOM 716 C CA . VAL A 1 98 ? -10.444 -6.843 16.096 1.00 95.88 98 VAL A CA 1
ATOM 717 C C . VAL A 1 98 ? -10.894 -6.322 14.733 1.00 95.88 98 VAL A C 1
ATOM 719 O O . VAL A 1 98 ? -10.093 -6.193 13.810 1.00 95.88 98 VAL A O 1
ATOM 722 N N . ALA A 1 99 ? -12.179 -5.986 14.614 1.00 97.12 99 ALA A N 1
ATOM 723 C CA . ALA A 1 99 ? -12.733 -5.303 13.447 1.00 97.12 99 ALA A CA 1
ATOM 724 C C . ALA A 1 99 ? -13.130 -3.870 13.809 1.00 97.12 99 ALA A C 1
ATOM 726 O O . ALA A 1 99 ? -13.898 -3.675 14.746 1.00 97.12 99 ALA A O 1
ATOM 727 N N . ILE A 1 100 ? -12.647 -2.876 13.067 1.00 97.75 100 ILE A N 1
ATOM 728 C CA . ILE A 1 100 ? -12.963 -1.459 13.270 1.00 97.75 100 ILE A CA 1
ATOM 729 C C . ILE A 1 100 ? -13.747 -0.936 12.071 1.00 97.75 100 ILE A C 1
ATOM 731 O O . ILE A 1 100 ? -13.330 -1.093 10.925 1.00 97.75 100 ILE A O 1
ATOM 735 N N . GLU A 1 101 ? -14.872 -0.290 12.358 1.00 97.62 101 GLU A N 1
ATOM 736 C CA . GLU A 1 101 ? -15.678 0.465 11.403 1.00 97.62 101 GLU A CA 1
ATOM 737 C C . GLU A 1 101 ? -15.653 1.936 11.810 1.00 97.62 101 GLU A C 1
ATOM 739 O O . GLU A 1 101 ? -16.248 2.332 12.820 1.00 97.62 101 GLU A O 1
ATOM 744 N N . MET A 1 102 ? -14.939 2.744 11.033 1.00 95.62 102 MET A N 1
ATOM 745 C CA . MET A 1 102 ? -14.769 4.167 11.271 1.00 95.62 102 MET A CA 1
ATOM 746 C C . MET A 1 102 ? -15.398 4.959 10.125 1.00 95.62 102 MET A C 1
ATOM 748 O O . MET A 1 102 ? -15.026 4.752 8.977 1.00 95.62 102 MET A O 1
ATOM 752 N N . PRO A 1 103 ? -16.359 5.863 10.380 1.00 90.69 103 PRO A N 1
ATOM 753 C CA . PRO A 1 103 ? -16.940 6.648 9.300 1.00 90.69 103 PRO A CA 1
ATOM 754 C C . PRO A 1 103 ? -15.911 7.646 8.751 1.00 90.69 103 PRO A C 1
ATOM 756 O O . PRO A 1 103 ? -15.141 8.223 9.519 1.00 90.69 103 PRO A O 1
ATOM 759 N N . ASN A 1 104 ? -15.965 7.950 7.450 1.00 86.69 104 ASN A N 1
ATOM 760 C CA . ASN A 1 104 ? -15.057 8.915 6.793 1.00 86.69 104 ASN A CA 1
ATOM 761 C C . ASN A 1 104 ? -15.262 10.366 7.269 1.00 86.69 104 ASN A C 1
ATOM 763 O O . ASN A 1 104 ? -14.518 11.266 6.900 1.00 86.69 104 ASN A O 1
ATOM 767 N N . THR A 1 105 ? -16.247 10.613 8.135 1.00 88.50 105 THR A N 1
ATOM 768 C CA . THR A 1 105 ? -16.416 11.879 8.862 1.00 88.50 105 THR A CA 1
ATOM 769 C C . THR A 1 105 ? -15.607 11.948 10.159 1.00 88.50 105 THR A C 1
ATO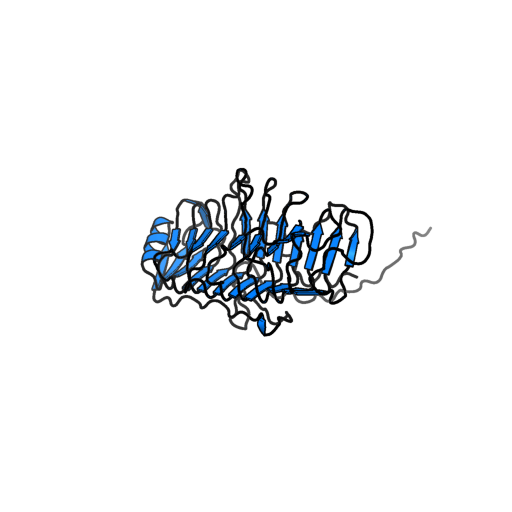M 771 O O . THR A 1 105 ? -15.622 12.981 10.828 1.00 88.50 105 THR A O 1
ATOM 774 N N . ALA A 1 106 ? -14.986 10.850 10.587 1.00 93.69 106 ALA A N 1
ATOM 775 C CA . ALA A 1 106 ? -14.156 10.779 11.780 1.00 93.69 106 ALA A CA 1
ATOM 776 C C . ALA A 1 106 ? -12.675 10.857 11.402 1.00 93.69 106 ALA A C 1
ATOM 778 O O . ALA A 1 106 ? -12.258 10.324 10.373 1.00 93.69 106 ALA A O 1
ATOM 779 N N . THR A 1 107 ? -11.877 11.471 12.273 1.00 92.00 107 THR A N 1
ATOM 780 C CA . THR A 1 107 ? -10.420 11.535 12.128 1.00 92.00 107 THR A CA 1
ATOM 781 C C . THR A 1 107 ? -9.758 11.132 13.439 1.00 92.00 107 THR A C 1
ATOM 783 O O . THR A 1 107 ? -10.110 11.657 14.500 1.00 92.00 107 THR A O 1
ATOM 786 N N . LEU A 1 108 ? -8.806 10.204 13.371 1.00 92.56 108 LEU A N 1
ATOM 787 C CA . LEU A 1 108 ? -7.933 9.842 14.481 1.00 92.56 108 LEU A CA 1
ATOM 788 C C . LEU A 1 108 ? -6.603 10.575 14.312 1.00 92.56 108 LEU A C 1
ATOM 790 O O . LEU A 1 108 ? -5.951 10.488 13.273 1.00 92.56 108 LEU A O 1
ATOM 794 N N . ASP A 1 109 ? -6.227 11.326 15.335 1.00 90.81 109 ASP A N 1
ATOM 795 C CA . ASP A 1 109 ? -5.007 12.122 15.366 1.00 90.81 109 ASP A CA 1
ATOM 796 C C . ASP A 1 109 ? -4.037 11.532 16.395 1.00 90.81 109 ASP A C 1
ATOM 798 O O . ASP A 1 109 ? -4.134 11.774 17.601 1.00 90.81 109 ASP A O 1
ATOM 802 N N . GLY A 1 110 ? -3.148 10.666 15.930 1.00 87.88 110 GLY A N 1
ATOM 803 C CA . GLY A 1 110 ? -2.225 9.935 16.778 1.00 87.88 110 GLY A CA 1
ATOM 804 C C . GLY A 1 110 ? -1.788 8.622 16.150 1.00 87.88 110 GLY A C 1
ATOM 805 O O . GLY A 1 110 ? -2.273 8.190 15.105 1.00 87.88 110 GLY A O 1
ATOM 806 N N . ARG A 1 111 ? -0.848 7.965 16.822 1.00 87.56 111 ARG A N 1
ATOM 807 C CA . ARG A 1 111 ? -0.257 6.711 16.362 1.00 87.56 111 ARG A CA 1
ATOM 808 C C . ARG A 1 111 ? -1.304 5.601 16.298 1.00 87.56 111 ARG A C 1
ATOM 810 O O . ARG A 1 111 ? -1.997 5.359 17.287 1.00 87.56 111 ARG A O 1
ATOM 817 N N . ILE A 1 112 ? -1.313 4.861 15.194 1.00 89.62 112 ILE A N 1
ATOM 818 C CA . ILE A 1 112 ? -2.024 3.586 15.066 1.00 89.62 112 ILE A CA 1
ATOM 819 C C . ILE A 1 112 ? -0.971 2.484 15.004 1.00 89.62 112 ILE A C 1
ATOM 821 O O . ILE A 1 112 ? -0.048 2.550 14.200 1.00 89.62 112 ILE A O 1
ATOM 825 N N . GLN A 1 113 ? -1.073 1.476 15.859 1.00 88.94 113 GLN A N 1
ATOM 826 C CA . GLN A 1 113 ? -0.232 0.287 15.801 1.00 88.94 113 GLN A CA 1
ATOM 827 C C . GLN A 1 113 ? -1.118 -0.958 15.746 1.00 88.94 113 GLN A C 1
ATOM 829 O O . GLN A 1 113 ? -2.023 -1.108 16.558 1.00 88.94 113 GLN A O 1
ATOM 834 N N . ILE A 1 114 ? -0.851 -1.857 14.809 1.00 88.12 114 ILE A N 1
ATOM 835 C CA . ILE A 1 114 ? -1.501 -3.155 14.662 1.00 88.12 114 ILE A CA 1
ATOM 836 C C . ILE A 1 114 ? -0.462 -4.224 14.963 1.00 88.12 114 ILE A C 1
ATOM 838 O O . ILE A 1 114 ? 0.554 -4.281 14.282 1.00 88.12 114 ILE A O 1
ATOM 842 N N . GLY A 1 115 ? -0.723 -5.055 15.967 1.00 82.75 115 GLY A N 1
ATOM 843 C CA . GLY A 1 115 ? 0.209 -6.066 16.448 1.00 82.75 115 GLY A CA 1
ATOM 844 C C . GLY A 1 115 ? 1.338 -5.520 17.331 1.00 82.75 115 GLY A C 1
ATOM 845 O O . GLY A 1 115 ? 1.453 -4.316 17.594 1.00 82.75 115 GLY A O 1
ATOM 846 N N . SER A 1 116 ? 2.145 -6.434 17.871 1.00 76.75 116 SER A N 1
ATOM 847 C CA . SER A 1 116 ? 3.368 -6.104 18.604 1.00 76.75 116 SER A CA 1
ATOM 848 C C . SER A 1 116 ? 4.340 -7.282 18.611 1.00 76.75 116 SER A C 1
ATOM 850 O O . SER A 1 116 ? 3.905 -8.428 18.663 1.00 76.75 116 SER A O 1
ATOM 852 N N . ARG A 1 117 ? 5.640 -7.006 18.767 1.00 69.88 117 ARG A N 1
ATOM 853 C CA . ARG A 1 117 ? 6.709 -8.026 18.920 1.00 69.88 117 ARG A CA 1
ATOM 854 C C . ARG A 1 117 ? 6.578 -9.057 20.043 1.00 69.88 117 ARG A C 1
ATOM 856 O O . ARG A 1 117 ? 7.474 -9.868 20.263 1.00 69.88 117 ARG A O 1
ATOM 863 N N . GLN A 1 118 ? 5.550 -8.936 20.868 1.00 68.44 118 GLN A N 1
ATOM 864 C CA . GLN A 1 118 ? 5.364 -9.747 22.066 1.00 68.44 118 GLN A CA 1
ATOM 865 C C . GLN A 1 118 ? 4.098 -10.597 21.996 1.00 68.44 118 GLN A C 1
ATOM 867 O O . GLN A 1 118 ? 3.854 -11.373 22.923 1.00 68.44 118 GLN A O 1
ATOM 872 N N . ARG A 1 119 ? 3.266 -10.421 20.962 1.00 66.38 119 ARG A N 1
ATOM 873 C CA . ARG A 1 119 ? 1.941 -11.032 20.883 1.00 66.38 119 ARG A CA 1
ATOM 874 C C . ARG A 1 119 ? 1.590 -11.399 19.452 1.00 66.38 119 ARG A C 1
ATOM 876 O O . ARG A 1 119 ? 1.559 -10.528 18.593 1.00 66.38 119 ARG A O 1
ATOM 883 N N . ASP A 1 120 ? 1.203 -12.655 19.266 1.00 68.12 120 ASP A N 1
ATOM 884 C CA . ASP A 1 120 ? 0.635 -13.139 18.012 1.00 68.12 120 ASP A CA 1
ATOM 885 C C . ASP A 1 120 ? -0.772 -12.543 17.839 1.00 68.12 120 ASP A C 1
ATOM 887 O O . ASP A 1 120 ? -1.742 -12.960 18.487 1.00 68.12 120 ASP A O 1
ATOM 891 N N . VAL A 1 121 ? -0.889 -11.516 16.998 1.00 78.81 121 VAL A N 1
ATOM 892 C CA . VAL A 1 121 ? -2.184 -10.951 16.608 1.00 78.81 121 VAL A CA 1
ATOM 893 C C . VAL A 1 121 ? -2.677 -11.674 15.367 1.00 78.81 121 VAL A C 1
ATOM 895 O O . VAL A 1 121 ? -2.113 -11.523 14.293 1.00 78.81 121 VAL A O 1
ATOM 898 N N . ALA A 1 122 ? -3.754 -12.447 15.496 1.00 82.38 122 ALA A N 1
ATOM 899 C CA . ALA A 1 122 ? -4.243 -13.256 14.387 1.00 82.38 122 ALA A CA 1
ATOM 900 C C . ALA A 1 122 ? -4.859 -12.394 13.276 1.00 82.38 122 ALA A C 1
ATOM 902 O O . ALA A 1 122 ? -4.421 -12.441 12.138 1.00 82.38 122 ALA A O 1
ATOM 903 N N . ARG A 1 123 ? -5.898 -11.609 13.575 1.00 90.19 123 ARG A N 1
ATOM 904 C CA . ARG A 1 123 ? -6.693 -10.922 12.543 1.00 90.19 123 ARG A CA 1
ATOM 905 C C . ARG A 1 123 ? -7.102 -9.529 12.963 1.00 90.19 123 ARG A C 1
ATOM 907 O O . ARG A 1 123 ? -7.685 -9.359 14.039 1.00 90.19 123 ARG A O 1
ATOM 914 N N . VAL A 1 124 ? -6.880 -8.568 12.075 1.00 92.81 124 VAL A N 1
ATOM 915 C CA . VAL A 1 124 ? -7.366 -7.198 12.207 1.00 92.81 124 VAL A CA 1
ATOM 916 C C . VAL A 1 124 ? -7.964 -6.722 10.889 1.00 92.81 124 VAL A C 1
ATOM 918 O O . VAL A 1 124 ? -7.372 -6.879 9.824 1.00 92.81 124 VAL A O 1
ATOM 921 N N . SER A 1 125 ? -9.133 -6.089 10.963 1.00 94.88 125 SER A N 1
ATOM 922 C CA . SER A 1 125 ? -9.708 -5.358 9.834 1.00 94.88 125 SER A CA 1
ATOM 923 C C . SER A 1 125 ? -10.010 -3.920 10.236 1.00 94.88 125 SER A C 1
ATOM 925 O O . SER A 1 125 ? -10.670 -3.704 11.253 1.00 94.88 125 SER A O 1
ATOM 927 N N . TRP A 1 126 ? -9.612 -2.951 9.420 1.00 94.81 126 TRP A N 1
ATOM 928 C CA . TRP A 1 126 ? -9.968 -1.544 9.585 1.00 94.81 126 TRP A CA 1
ATOM 929 C C . TRP A 1 126 ? -10.685 -1.048 8.335 1.00 94.81 126 TRP A C 1
ATOM 931 O O . TRP A 1 126 ? -10.147 -1.150 7.232 1.00 94.81 126 TRP A O 1
ATOM 941 N N . ARG A 1 127 ? -11.900 -0.521 8.504 1.00 94.00 127 ARG A N 1
ATOM 942 C CA . ARG A 1 127 ? -12.734 -0.020 7.411 1.00 94.00 127 ARG A CA 1
ATOM 943 C C . ARG A 1 127 ? -13.085 1.445 7.632 1.00 94.00 127 ARG A C 1
ATOM 945 O O . ARG A 1 127 ? -13.703 1.761 8.650 1.00 94.00 127 ARG A O 1
ATOM 952 N N . GLY A 1 128 ? -12.751 2.287 6.662 1.00 88.38 128 GLY A N 1
ATOM 953 C CA . GLY A 1 128 ? -13.079 3.705 6.674 1.00 88.38 128 GLY A CA 1
ATOM 954 C C . GLY A 1 128 ? -12.184 4.549 7.586 1.00 88.38 128 GLY A C 1
ATOM 955 O O . GLY A 1 128 ? -11.306 4.057 8.308 1.00 88.38 128 GLY A O 1
ATOM 956 N N . GLY A 1 129 ? -12.492 5.840 7.614 1.00 88.81 129 GLY A N 1
ATOM 957 C CA . GLY A 1 129 ? -11.936 6.811 8.541 1.00 88.81 129 GLY A CA 1
ATOM 958 C C . GLY A 1 129 ? -10.684 7.507 8.032 1.00 88.81 129 GLY A C 1
ATOM 959 O O . GLY A 1 129 ? -9.999 7.052 7.118 1.00 88.81 129 GLY A O 1
ATOM 960 N N . ASN A 1 130 ? -10.382 8.631 8.678 1.00 89.19 130 ASN A N 1
ATOM 961 C CA . ASN A 1 130 ? -9.186 9.408 8.390 1.00 89.19 130 ASN A CA 1
ATOM 962 C C . ASN A 1 130 ? -8.162 9.290 9.518 1.00 89.19 130 ASN A C 1
ATOM 964 O O . ASN A 1 130 ? -8.513 9.179 10.698 1.00 89.19 130 ASN A O 1
ATOM 968 N N . HIS A 1 131 ? -6.894 9.422 9.159 1.00 87.12 131 HIS A N 1
ATOM 969 C CA . HIS A 1 131 ? -5.758 9.418 10.070 1.00 87.12 131 HIS A CA 1
ATOM 970 C C . HIS A 1 131 ? -4.842 10.602 9.760 1.00 87.12 131 HIS A C 1
ATOM 972 O O . HIS A 1 131 ? -4.481 10.816 8.607 1.00 87.12 131 HIS A O 1
ATOM 978 N N . LEU A 1 132 ? -4.543 11.421 10.771 1.00 82.50 132 LEU A N 1
ATOM 979 C CA . LEU A 1 132 ? -3.914 12.732 10.563 1.00 82.50 132 LEU A CA 1
ATOM 980 C C . LEU A 1 132 ? -2.412 12.752 10.866 1.00 82.50 132 LEU A C 1
ATOM 982 O O . LEU A 1 132 ? -1.617 13.171 10.031 1.00 82.50 132 LEU A O 1
ATOM 986 N N . THR A 1 133 ? -2.025 12.361 12.082 1.00 75.62 133 THR A N 1
ATOM 987 C CA . THR A 1 133 ? -0.630 12.417 12.540 1.00 75.62 133 THR A CA 1
ATOM 988 C C . THR A 1 133 ? -0.216 11.143 13.258 1.00 75.62 133 THR A C 1
ATOM 990 O O . THR A 1 133 ? -1.056 10.404 13.777 1.00 75.62 133 THR A O 1
ATOM 993 N N . GLY A 1 134 ? 1.098 10.928 13.345 1.00 74.62 134 GLY A N 1
ATOM 994 C CA . GLY A 1 134 ? 1.711 9.783 14.004 1.00 74.62 134 GLY A CA 1
ATOM 995 C C . GLY A 1 134 ? 1.777 8.562 13.088 1.00 74.62 134 GLY A C 1
ATOM 996 O O . GLY A 1 134 ? 0.952 8.403 12.200 1.00 74.62 134 GLY A O 1
ATOM 997 N N . PRO A 1 135 ? 2.733 7.647 13.290 1.00 78.62 135 PRO A N 1
ATOM 998 C CA . PRO A 1 135 ? 2.923 6.543 12.362 1.00 78.62 135 PRO A CA 1
ATOM 999 C C . PRO A 1 135 ? 1.754 5.552 12.420 1.00 78.62 135 PRO A C 1
ATOM 1001 O O . PRO A 1 135 ? 1.205 5.287 13.495 1.00 78.62 135 PRO A O 1
ATOM 1004 N N . PHE A 1 136 ? 1.427 4.966 11.270 1.00 83.19 136 PHE A N 1
ATOM 1005 C CA . PHE A 1 136 ? 0.614 3.759 11.186 1.00 83.19 136 PHE A CA 1
ATOM 1006 C C . PHE A 1 136 ? 1.575 2.572 11.106 1.00 83.19 136 PHE A C 1
ATOM 1008 O O . PHE A 1 136 ? 2.346 2.432 10.167 1.00 83.19 136 PHE A O 1
ATOM 1015 N N . VAL A 1 137 ? 1.602 1.727 12.122 1.00 83.00 137 VAL A N 1
ATOM 1016 C CA . VAL A 1 137 ? 2.586 0.649 12.223 1.00 83.00 137 VAL A CA 1
ATOM 1017 C C . VAL A 1 137 ? 1.861 -0.677 12.178 1.00 83.00 137 VAL A C 1
ATOM 1019 O O . VAL A 1 137 ? 0.988 -0.924 13.000 1.00 83.00 137 VAL A O 1
ATOM 1022 N N . LEU A 1 138 ? 2.252 -1.545 11.261 1.00 81.25 138 LEU A N 1
ATOM 1023 C CA . LEU A 1 138 ? 1.913 -2.954 11.291 1.00 81.25 138 LEU A CA 1
ATOM 1024 C C . LEU A 1 138 ? 3.126 -3.717 11.830 1.00 81.25 138 LEU A C 1
ATOM 1026 O O . LEU A 1 138 ? 4.168 -3.754 11.191 1.00 81.25 138 LEU A O 1
ATOM 1030 N N . ASP A 1 139 ? 3.004 -4.312 13.006 1.00 78.00 139 ASP A N 1
ATOM 1031 C CA . ASP A 1 139 ? 4.073 -5.020 13.706 1.00 78.00 139 ASP A CA 1
ATOM 1032 C C . ASP A 1 139 ? 3.557 -6.399 14.122 1.00 78.00 139 ASP A C 1
ATOM 1034 O O . ASP A 1 139 ? 2.890 -6.516 15.135 1.00 78.00 139 ASP A O 1
ATOM 1038 N N . GLU A 1 140 ? 3.861 -7.448 13.359 1.00 76.19 140 GLU A N 1
ATOM 1039 C CA . GLU A 1 140 ? 3.559 -8.843 13.732 1.00 76.19 140 GLU A CA 1
ATOM 1040 C C . GLU A 1 140 ? 2.053 -9.154 13.920 1.00 76.19 140 GLU A C 1
ATOM 1042 O O . GLU A 1 140 ? 1.585 -9.469 15.014 1.00 76.19 140 GLU A O 1
ATOM 1047 N N . ALA A 1 141 ? 1.279 -9.103 12.828 1.00 79.88 141 ALA A N 1
ATOM 1048 C CA . ALA A 1 141 ? -0.112 -9.569 12.795 1.00 79.88 141 ALA A CA 1
ATOM 1049 C C . ALA A 1 141 ? -0.374 -10.459 11.572 1.00 79.88 141 ALA A C 1
ATOM 1051 O O . ALA A 1 141 ? -0.035 -10.060 10.466 1.00 79.88 141 ALA A O 1
ATOM 1052 N N . ASP A 1 142 ? -0.972 -11.642 11.738 1.00 84.19 142 ASP A N 1
ATOM 1053 C CA . ASP A 1 142 ? -1.071 -12.653 10.673 1.00 84.19 142 ASP A CA 1
ATOM 1054 C C . ASP A 1 142 ? -1.898 -12.199 9.474 1.00 84.19 142 ASP A C 1
ATOM 1056 O O . ASP A 1 142 ? -1.481 -12.417 8.337 1.00 84.19 142 ASP A O 1
ATOM 1060 N N . ASP A 1 143 ? -3.047 -11.583 9.730 1.00 88.12 143 ASP A N 1
ATOM 1061 C CA . ASP A 1 143 ? -4.033 -11.189 8.735 1.00 88.12 143 ASP A CA 1
ATOM 1062 C C . ASP A 1 143 ? -4.484 -9.753 8.971 1.00 88.12 143 ASP A C 1
ATOM 1064 O O . ASP A 1 143 ? -5.134 -9.446 9.975 1.00 88.12 143 ASP A O 1
ATOM 1068 N N . VAL A 1 144 ? -4.170 -8.868 8.024 1.00 90.62 144 VAL A N 1
ATOM 1069 C CA . VAL A 1 144 ? -4.545 -7.455 8.113 1.00 90.62 144 VAL A CA 1
ATOM 1070 C C . VAL A 1 144 ? -5.227 -6.979 6.846 1.00 90.62 144 VAL A C 1
ATOM 1072 O O . VAL A 1 144 ? -4.640 -7.005 5.766 1.00 90.62 144 VAL A O 1
ATOM 1075 N N . LEU A 1 145 ? -6.461 -6.498 6.993 1.00 93.00 145 LEU A N 1
ATOM 1076 C CA . LEU A 1 145 ? -7.223 -5.853 5.929 1.00 93.00 145 LEU A CA 1
ATOM 1077 C C . LEU A 1 145 ? -7.487 -4.387 6.276 1.00 93.00 145 LEU A C 1
ATOM 1079 O O . LEU A 1 145 ? -8.219 -4.089 7.217 1.00 93.00 145 LEU A O 1
ATOM 1083 N N . ILE A 1 146 ? -6.940 -3.478 5.477 1.00 92.38 146 ILE A N 1
ATOM 1084 C CA . ILE A 1 146 ? -7.202 -2.041 5.546 1.00 92.38 146 ILE A CA 1
ATOM 1085 C C . ILE A 1 146 ? -7.996 -1.640 4.306 1.00 92.38 146 ILE A C 1
ATOM 1087 O O . ILE A 1 146 ? -7.536 -1.836 3.181 1.00 92.38 146 ILE A O 1
ATOM 1091 N N . TYR A 1 147 ? -9.187 -1.088 4.504 1.00 90.62 147 TYR A N 1
ATOM 1092 C CA . TYR A 1 147 ? -10.124 -0.768 3.430 1.00 90.62 147 TYR A CA 1
ATOM 1093 C C . TYR A 1 147 ? -10.680 0.646 3.600 1.00 90.62 147 TYR A C 1
ATOM 1095 O O . TYR A 1 147 ? -11.173 0.962 4.681 1.00 90.62 147 TYR A O 1
ATOM 1103 N N . ASP A 1 148 ? -10.663 1.458 2.541 1.00 87.50 148 ASP A N 1
ATOM 1104 C CA . ASP A 1 148 ? -11.217 2.827 2.549 1.00 87.50 148 ASP A CA 1
ATOM 1105 C C . ASP A 1 148 ? -10.601 3.718 3.643 1.00 87.50 148 ASP A C 1
ATOM 1107 O O . ASP A 1 148 ? -11.273 4.497 4.307 1.00 87.50 148 ASP A O 1
ATOM 1111 N N . PHE A 1 149 ? -9.309 3.530 3.911 1.00 87.38 149 PHE A N 1
ATOM 1112 C CA . PHE A 1 149 ? -8.592 4.258 4.953 1.00 87.38 149 PHE A CA 1
ATOM 1113 C C . PHE A 1 149 ? -7.821 5.424 4.346 1.00 87.38 149 PHE A C 1
ATOM 1115 O O . PHE A 1 149 ? -7.098 5.242 3.363 1.00 87.38 149 PHE A O 1
ATOM 1122 N N . HIS A 1 150 ? -7.924 6.599 4.965 1.00 86.75 150 HIS A N 1
ATOM 1123 C CA . HIS A 1 150 ? -7.327 7.821 4.436 1.00 86.75 150 HIS A CA 1
ATOM 1124 C C . HIS A 1 150 ? -6.348 8.444 5.424 1.00 86.75 150 HIS A C 1
ATOM 1126 O O . HIS A 1 150 ? -6.722 9.164 6.351 1.00 86.75 150 HIS A O 1
ATOM 1132 N N . SER A 1 151 ? -5.063 8.187 5.213 1.00 80.62 151 SER A N 1
ATOM 1133 C CA . SER A 1 151 ? -3.992 8.904 5.896 1.00 80.62 151 SER A CA 1
ATOM 1134 C C . SER A 1 151 ? -3.738 10.229 5.169 1.00 80.62 151 SER A C 1
ATOM 1136 O O . SER A 1 151 ? -3.404 10.253 3.986 1.00 80.62 151 SER A O 1
ATOM 1138 N N . THR A 1 152 ? -3.945 11.335 5.881 1.00 73.88 152 THR A N 1
ATOM 1139 C CA . THR A 1 152 ? -3.945 12.709 5.359 1.00 73.88 152 THR A CA 1
ATOM 1140 C C . THR A 1 152 ? -2.943 13.594 6.111 1.00 73.88 152 THR A C 1
ATOM 1142 O O . THR A 1 152 ? -2.279 13.146 7.046 1.00 73.88 152 THR A O 1
ATOM 1145 N N . HIS A 1 153 ? -2.783 14.840 5.670 1.00 67.06 153 HIS A N 1
ATOM 1146 C CA . HIS A 1 153 ? -1.878 15.829 6.250 1.00 67.06 153 HIS A CA 1
ATOM 1147 C C . HIS A 1 153 ? -2.589 16.739 7.255 1.00 67.06 153 HIS A C 1
ATOM 1149 O O . HIS A 1 153 ? -3.780 17.031 7.131 1.00 67.06 153 HIS A O 1
ATOM 1155 N N . ASP A 1 154 ? -1.844 17.240 8.242 1.00 62.81 154 ASP A N 1
ATOM 1156 C CA . ASP A 1 154 ? -2.360 18.271 9.140 1.00 62.81 154 ASP A CA 1
ATOM 1157 C C . ASP A 1 154 ? -2.617 19.601 8.404 1.00 62.81 154 ASP A C 1
ATOM 1159 O O . ASP A 1 154 ? -2.218 19.803 7.258 1.00 62.81 154 ASP A O 1
ATOM 1163 N N . ALA A 1 155 ? -3.260 20.561 9.075 1.00 60.12 155 ALA A N 1
ATOM 1164 C CA . ALA A 1 155 ? -3.558 21.876 8.494 1.00 60.12 155 ALA A CA 1
ATOM 1165 C C . ALA A 1 155 ? -2.309 22.679 8.055 1.00 60.12 155 ALA A C 1
ATOM 1167 O O . ALA A 1 155 ? -2.445 23.722 7.417 1.00 60.12 155 ALA A O 1
ATOM 1168 N N . MET A 1 156 ? -1.101 22.228 8.410 1.00 58.12 156 MET A N 1
ATOM 1169 C CA . MET A 1 156 ? 0.176 22.807 7.992 1.00 58.12 156 MET A CA 1
ATOM 1170 C C . MET A 1 156 ? 0.807 22.050 6.812 1.00 58.12 156 MET A C 1
ATOM 1172 O O . MET A 1 156 ? 1.922 22.383 6.412 1.00 58.12 156 MET A O 1
ATOM 1176 N N . GLY A 1 157 ? 0.123 21.045 6.256 1.00 57.97 157 GLY A N 1
ATOM 1177 C CA . GLY A 1 157 ? 0.645 20.192 5.192 1.00 57.97 157 GLY A C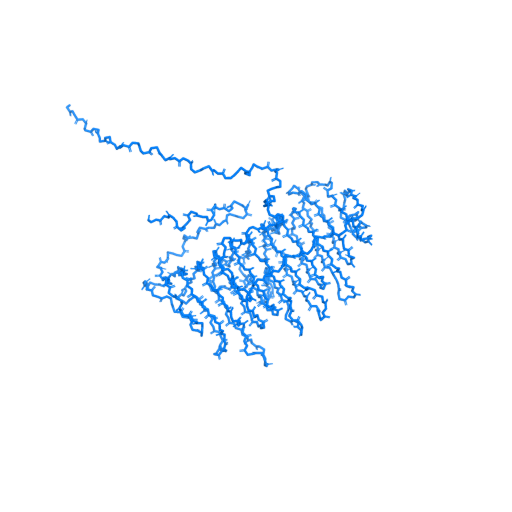A 1
ATOM 1178 C C . GLY A 1 157 ? 1.741 19.241 5.674 1.00 57.97 157 GLY A C 1
ATOM 1179 O O . GLY A 1 157 ? 2.573 18.823 4.871 1.00 57.97 157 GLY A O 1
ATOM 1180 N N . ARG A 1 158 ? 1.805 18.936 6.979 1.00 57.59 158 ARG A N 1
ATOM 1181 C CA . ARG A 1 158 ? 2.748 17.951 7.526 1.00 57.59 158 ARG A CA 1
ATOM 1182 C C . ARG A 1 158 ? 2.114 16.571 7.470 1.00 57.59 158 ARG A C 1
ATOM 1184 O O . ARG A 1 158 ? 0.965 16.395 7.859 1.00 57.59 158 ARG A O 1
ATOM 1191 N N . TYR A 1 159 ? 2.891 15.596 7.027 1.00 55.06 159 TYR A N 1
ATOM 1192 C CA . TYR A 1 159 ? 2.441 14.227 6.828 1.00 55.06 159 TYR A CA 1
ATOM 1193 C C . TYR A 1 159 ? 3.240 13.280 7.740 1.00 55.06 159 TYR A C 1
ATOM 1195 O O . TYR A 1 159 ? 4.183 12.635 7.304 1.00 55.06 159 TYR A O 1
ATOM 1203 N N . ASP A 1 160 ? 2.947 13.203 9.030 1.00 50.75 160 ASP A N 1
ATOM 1204 C CA . ASP A 1 160 ? 3.786 12.420 9.961 1.00 50.75 160 ASP A CA 1
ATOM 1205 C C . ASP A 1 160 ? 3.410 10.926 9.995 1.00 50.75 160 ASP A C 1
ATOM 1207 O O . ASP A 1 160 ? 3.264 10.324 11.059 1.00 50.75 160 ASP A O 1
ATOM 1211 N N . ASN A 1 161 ? 3.196 10.337 8.815 1.00 52.59 161 ASN A N 1
ATOM 1212 C CA . ASN A 1 161 ? 2.707 8.973 8.656 1.00 52.59 161 ASN A CA 1
ATOM 1213 C C . ASN A 1 161 ? 3.780 8.134 7.958 1.00 52.59 161 ASN A C 1
ATOM 1215 O O . ASN A 1 161 ? 3.897 8.109 6.732 1.00 52.59 161 ASN A O 1
ATOM 1219 N N . VAL A 1 162 ? 4.585 7.437 8.756 1.00 53.03 162 VAL A N 1
ATOM 1220 C CA . VAL A 1 162 ? 5.380 6.311 8.264 1.00 53.03 162 VAL A CA 1
ATOM 1221 C C . VAL A 1 162 ? 4.504 5.074 8.388 1.00 53.03 162 VAL A C 1
ATOM 1223 O O . VAL A 1 162 ? 4.158 4.703 9.512 1.00 53.03 162 VAL A O 1
ATOM 1226 N N . ASN A 1 163 ? 4.147 4.454 7.258 1.00 57.34 163 ASN A N 1
ATOM 1227 C CA . ASN A 1 163 ? 3.553 3.120 7.277 1.00 57.34 163 ASN A CA 1
ATOM 1228 C C . ASN A 1 163 ? 4.683 2.096 7.348 1.00 57.34 163 ASN A C 1
ATOM 1230 O O . ASN A 1 163 ? 5.298 1.797 6.327 1.00 57.34 163 ASN A O 1
ATOM 1234 N N . ASP A 1 164 ? 4.997 1.617 8.550 1.00 60.94 164 ASP A N 1
ATOM 1235 C CA . ASP A 1 164 ? 6.040 0.610 8.772 1.00 60.94 164 ASP A CA 1
ATOM 1236 C C . ASP A 1 164 ? 5.387 -0.758 8.959 1.00 60.94 164 ASP A C 1
ATOM 1238 O O . ASP A 1 164 ? 4.596 -0.940 9.882 1.00 60.94 164 ASP A O 1
ATOM 1242 N N . MET A 1 165 ? 5.690 -1.700 8.070 1.00 64.44 165 MET A N 1
ATOM 1243 C CA . MET A 1 165 ? 5.203 -3.072 8.121 1.00 64.44 165 MET A CA 1
ATOM 1244 C C . MET A 1 165 ? 6.339 -4.030 8.462 1.00 64.44 165 MET A C 1
ATOM 1246 O O . MET A 1 165 ? 7.250 -4.248 7.662 1.00 64.44 165 MET A O 1
ATOM 1250 N N . ARG A 1 166 ? 6.252 -4.662 9.627 1.00 65.75 166 ARG A N 1
ATOM 1251 C CA . ARG A 1 166 ? 7.243 -5.591 10.169 1.00 65.75 166 ARG A CA 1
ATOM 1252 C C . ARG A 1 166 ? 6.602 -6.951 10.403 1.00 65.75 166 ARG A C 1
ATOM 1254 O O . ARG A 1 166 ? 5.508 -7.056 10.947 1.00 65.75 166 ARG A O 1
ATOM 1261 N N . CYS A 1 167 ? 7.308 -7.991 9.978 1.00 55.31 167 CYS A N 1
ATOM 1262 C CA . CYS A 1 167 ? 6.824 -9.375 9.951 1.00 55.31 167 CYS A CA 1
ATOM 1263 C C . CYS A 1 167 ? 7.813 -10.314 10.659 1.00 55.31 167 CYS A C 1
ATOM 1265 O O . CYS A 1 167 ? 8.896 -10.538 10.128 1.00 55.31 167 CYS A O 1
ATOM 1267 N N . SER A 1 168 ? 7.537 -10.829 11.853 1.00 49.94 168 SER A N 1
ATOM 1268 C CA . SER A 1 168 ? 8.440 -11.792 12.505 1.00 49.94 168 SER A CA 1
ATOM 1269 C C . SER A 1 168 ? 8.350 -13.185 11.862 1.00 49.94 168 SER A C 1
ATOM 1271 O O . SER A 1 168 ? 7.417 -13.471 11.110 1.00 49.94 168 SER A O 1
ATOM 1273 N N . PRO A 1 169 ? 9.305 -14.098 12.129 1.00 43.22 169 PRO A N 1
ATOM 1274 C CA . PRO A 1 169 ? 9.137 -15.514 11.812 1.00 43.22 169 PRO A CA 1
ATOM 1275 C C . PRO A 1 169 ? 7.875 -16.072 12.483 1.00 43.22 169 PRO A C 1
ATOM 1277 O O . PRO A 1 169 ? 7.900 -16.416 13.660 1.00 43.22 169 PRO A O 1
ATOM 1280 N N . GLY A 1 170 ? 6.781 -16.155 11.723 1.00 49.25 170 GLY A N 1
ATOM 1281 C CA . GLY A 1 170 ? 5.474 -16.600 12.210 1.00 49.25 170 GLY A CA 1
ATOM 1282 C C . GLY A 1 170 ? 4.391 -15.519 12.281 1.00 49.25 170 GLY A C 1
ATOM 1283 O O . GLY A 1 170 ? 3.250 -15.909 12.475 1.00 49.25 170 GLY A O 1
ATOM 1284 N N . GLY A 1 171 ? 4.713 -14.234 12.069 1.00 50.28 171 GLY A N 1
ATOM 1285 C CA . GLY A 1 171 ? 3.762 -13.113 12.069 1.00 50.28 171 GLY A CA 1
ATOM 1286 C C . GLY A 1 171 ? 3.786 -12.317 10.755 1.00 50.28 171 GLY A C 1
ATOM 1287 O O . GLY A 1 171 ? 4.854 -12.090 10.186 1.00 50.28 171 GLY A O 1
ATOM 1288 N N . CYS A 1 172 ? 2.608 -11.881 10.290 1.00 59.38 172 CYS A N 1
ATOM 1289 C CA . CYS A 1 172 ? 2.315 -11.285 8.967 1.00 59.38 172 CYS A CA 1
ATOM 1290 C C . CYS A 1 172 ? 2.338 -12.272 7.798 1.00 59.38 172 CYS A C 1
ATOM 1292 O O . CYS A 1 172 ? 3.189 -12.239 6.905 1.00 59.38 172 CYS A O 1
ATOM 1294 N N . ASN A 1 173 ? 1.319 -13.130 7.766 1.00 74.38 173 ASN A N 1
ATOM 1295 C CA . ASN A 1 173 ? 1.083 -14.019 6.641 1.00 74.38 173 ASN A CA 1
ATOM 1296 C C . ASN A 1 173 ? 0.456 -13.257 5.462 1.00 74.38 173 ASN A C 1
ATOM 1298 O O . ASN A 1 173 ? 0.954 -13.373 4.342 1.00 74.38 173 ASN A O 1
ATOM 1302 N N . ARG A 1 174 ? -0.589 -12.449 5.682 1.00 86.88 174 ARG A N 1
ATOM 1303 C CA . ARG A 1 174 ? -1.342 -11.769 4.616 1.00 86.88 174 ARG A CA 1
ATOM 1304 C C . ARG A 1 174 ? -1.721 -10.342 5.013 1.00 86.88 174 ARG A C 1
ATOM 1306 O O . ARG A 1 174 ? -2.419 -10.125 5.998 1.00 86.88 174 ARG A O 1
ATOM 1313 N N . ALA A 1 175 ? -1.338 -9.370 4.192 1.00 88.88 175 ALA A N 1
ATOM 1314 C CA . ALA A 1 175 ? -1.765 -7.980 4.338 1.00 88.88 175 ALA A CA 1
ATOM 1315 C C . ALA A 1 175 ? -2.425 -7.472 3.052 1.00 88.88 175 ALA A C 1
ATOM 1317 O O . ALA A 1 175 ? -1.931 -7.726 1.952 1.00 88.88 175 ALA A O 1
ATOM 1318 N N . ALA A 1 176 ? -3.523 -6.732 3.181 1.00 91.88 176 ALA A N 1
ATOM 1319 C CA . ALA A 1 176 ? -4.192 -6.089 2.060 1.00 91.88 176 ALA A CA 1
ATOM 1320 C C . ALA A 1 176 ? -4.596 -4.650 2.387 1.00 91.88 176 ALA A C 1
ATOM 1322 O O . ALA A 1 176 ? -5.210 -4.390 3.419 1.00 91.88 176 ALA A O 1
ATOM 1323 N N . PHE A 1 177 ? -4.296 -3.742 1.463 1.00 91.06 177 PHE A N 1
ATOM 1324 C CA . PHE A 1 177 ? -4.713 -2.346 1.485 1.00 91.06 177 PHE A CA 1
ATOM 1325 C C . PHE A 1 177 ? -5.541 -2.085 0.232 1.00 91.06 177 PHE A C 1
ATOM 1327 O O . PHE A 1 177 ? -5.073 -2.333 -0.884 1.00 91.06 177 PHE A O 1
ATOM 1334 N N . VAL A 1 178 ? -6.783 -1.645 0.420 1.00 90.12 178 VAL A N 1
ATOM 1335 C CA . VAL A 1 178 ? -7.777 -1.570 -0.652 1.00 90.12 178 VAL A CA 1
ATOM 1336 C C . VAL A 1 178 ? -8.509 -0.238 -0.622 1.00 90.12 178 VAL A C 1
ATOM 1338 O O . VAL A 1 178 ? -9.070 0.120 0.409 1.00 90.12 178 VAL A O 1
ATOM 1341 N N . SER A 1 179 ? -8.557 0.460 -1.759 1.00 87.81 179 SER A N 1
ATOM 1342 C CA . SER A 1 179 ? -9.268 1.744 -1.886 1.00 87.81 179 SER A CA 1
ATOM 1343 C C . SER A 1 179 ? -8.824 2.778 -0.847 1.00 87.81 179 SER A C 1
ATOM 1345 O O . SER A 1 179 ? -9.643 3.500 -0.298 1.00 87.81 179 SER A O 1
ATOM 1347 N N . SER A 1 180 ? -7.529 2.820 -0.544 1.00 84.56 180 SER A N 1
ATOM 1348 C CA . SER A 1 180 ? -6.983 3.595 0.573 1.00 84.56 180 SER A CA 1
ATOM 1349 C C . SER A 1 180 ? -5.969 4.626 0.086 1.00 84.56 180 SER A C 1
ATOM 1351 O O . SER A 1 180 ? -5.263 4.404 -0.904 1.00 84.56 180 SER A O 1
ATOM 1353 N N . THR A 1 181 ? -5.870 5.742 0.803 1.00 85.06 181 THR A N 1
ATOM 1354 C CA . THR A 1 181 ? -4.913 6.816 0.520 1.00 85.06 181 THR A CA 1
ATOM 1355 C C . THR A 1 181 ? -3.908 6.944 1.658 1.00 85.06 181 THR A C 1
ATOM 1357 O O . THR A 1 181 ? -4.252 6.852 2.837 1.00 85.06 181 THR A O 1
ATOM 1360 N N . PHE A 1 182 ? -2.640 7.124 1.303 1.00 82.25 182 PHE A N 1
ATOM 1361 C CA . PHE A 1 182 ? -1.542 7.239 2.250 1.00 82.25 182 PHE A CA 1
ATOM 1362 C C . PHE A 1 182 ? -0.646 8.384 1.856 1.00 82.25 182 PHE A C 1
ATOM 1364 O O . PHE A 1 182 ? -0.175 8.459 0.720 1.00 82.25 182 PHE A O 1
ATOM 1371 N N . ALA A 1 183 ? -0.379 9.246 2.822 1.00 76.88 183 ALA A N 1
ATOM 1372 C CA . ALA A 1 183 ? 0.342 10.467 2.573 1.00 76.88 183 ALA A CA 1
ATOM 1373 C C . ALA A 1 183 ? 1.413 10.659 3.660 1.00 76.88 183 ALA A C 1
ATOM 1375 O O . ALA A 1 183 ? 1.103 10.599 4.851 1.00 76.88 183 ALA A O 1
ATOM 1376 N N . GLY A 1 184 ? 2.678 10.847 3.254 1.00 69.25 184 GLY A N 1
ATOM 1377 C CA . GLY A 1 184 ? 3.851 10.849 4.147 1.00 69.25 184 GLY A CA 1
ATOM 1378 C C . GLY A 1 184 ? 4.829 12.024 3.946 1.00 69.25 184 GLY A C 1
ATOM 1379 O O . GLY A 1 184 ? 4.941 12.598 2.865 1.00 69.25 184 GLY A O 1
ATOM 1380 N N . ILE A 1 185 ? 5.549 12.404 5.007 1.00 65.12 185 ILE A N 1
ATOM 1381 C CA . ILE A 1 185 ? 6.637 13.392 5.087 1.00 65.12 185 ILE A CA 1
ATOM 1382 C C . ILE A 1 185 ? 7.562 12.915 6.198 1.00 65.12 185 ILE A C 1
ATOM 1384 O O . ILE A 1 185 ? 7.135 12.451 7.249 1.00 65.12 185 ILE A O 1
ATOM 1388 N N . ASN A 1 186 ? 8.852 13.113 5.997 1.00 54.09 186 ASN A N 1
ATOM 1389 C CA . ASN A 1 186 ? 9.734 13.360 7.120 1.00 54.09 186 ASN A CA 1
ATOM 1390 C C . ASN A 1 186 ? 10.830 14.292 6.608 1.00 54.09 186 ASN A C 1
ATOM 1392 O O . ASN A 1 186 ? 11.677 13.850 5.827 1.00 54.09 186 ASN A O 1
ATOM 1396 N N . PRO A 1 187 ? 10.808 15.579 6.980 1.00 46.50 187 PRO A N 1
ATOM 1397 C CA . PRO A 1 187 ? 11.807 16.533 6.514 1.00 46.50 187 PRO A CA 1
ATOM 1398 C C . PRO A 1 187 ? 13.230 16.190 6.991 1.00 46.50 187 PRO A C 1
ATOM 1400 O O . PRO A 1 187 ? 14.194 16.695 6.417 1.00 46.50 187 PRO A O 1
ATOM 1403 N N . ASP A 1 188 ? 13.381 15.305 7.984 1.00 47.06 188 ASP A N 1
ATOM 1404 C CA . ASP A 1 188 ? 14.643 15.108 8.703 1.00 47.06 188 ASP A CA 1
ATOM 1405 C C . ASP A 1 188 ? 15.339 13.762 8.418 1.00 47.06 188 ASP A C 1
ATOM 1407 O O . ASP A 1 188 ? 16.432 13.505 8.927 1.00 47.06 188 ASP A O 1
ATOM 1411 N N . SER A 1 189 ? 14.763 12.892 7.579 1.00 51.94 189 SER A N 1
ATOM 1412 C CA . SER A 1 189 ? 15.297 11.546 7.332 1.00 51.94 189 SER A CA 1
ATOM 1413 C C . SER A 1 189 ? 15.248 11.168 5.850 1.00 51.94 189 SER A C 1
ATOM 1415 O O . SER A 1 189 ? 14.185 11.028 5.248 1.00 51.94 189 SER A O 1
ATOM 1417 N N . ARG A 1 190 ? 16.430 10.913 5.266 1.00 49.09 190 ARG A N 1
ATOM 1418 C CA . ARG A 1 190 ? 16.598 10.372 3.900 1.00 49.09 190 ARG A CA 1
ATOM 1419 C C . ARG A 1 190 ? 16.008 8.961 3.721 1.00 49.09 190 ARG A C 1
ATOM 1421 O O . ARG A 1 190 ? 15.978 8.475 2.597 1.00 49.09 190 ARG A O 1
ATOM 1428 N N . ASP A 1 191 ? 15.526 8.341 4.797 1.00 55.41 191 ASP A N 1
ATOM 1429 C CA . ASP A 1 191 ? 14.974 6.985 4.857 1.00 55.41 191 ASP A CA 1
ATOM 1430 C C . ASP A 1 191 ? 13.514 6.964 5.337 1.00 55.41 191 ASP A C 1
ATOM 1432 O O . ASP A 1 191 ? 13.080 6.020 5.991 1.00 55.41 191 ASP A O 1
ATOM 1436 N N . SER A 1 192 ? 12.744 8.010 5.038 1.00 60.12 192 SER A N 1
ATOM 1437 C CA . SER A 1 192 ? 11.312 8.027 5.352 1.00 60.12 192 SER A CA 1
ATOM 1438 C C . SER A 1 192 ? 10.474 7.702 4.133 1.00 60.12 192 SER A C 1
ATOM 1440 O O . SER A 1 192 ? 10.685 8.260 3.055 1.00 60.12 192 SER A O 1
ATOM 1442 N N . TYR A 1 193 ? 9.530 6.791 4.340 1.00 69.81 193 TYR A N 1
ATOM 1443 C CA . TYR A 1 193 ? 8.696 6.192 3.314 1.00 69.81 193 TYR A CA 1
ATOM 1444 C C . TYR A 1 193 ? 7.232 6.337 3.728 1.00 69.81 193 TYR A C 1
ATOM 1446 O O . TYR A 1 193 ? 6.886 6.059 4.877 1.00 69.81 193 TYR A O 1
ATOM 1454 N N . THR A 1 194 ? 6.376 6.712 2.782 1.00 72.38 194 THR A N 1
ATOM 1455 C CA . THR A 1 194 ? 4.923 6.599 2.935 1.00 72.38 194 THR A CA 1
ATOM 1456 C C . THR A 1 194 ? 4.537 5.137 3.138 1.00 72.38 194 THR A C 1
ATOM 1458 O O . THR A 1 194 ? 3.726 4.855 4.001 1.00 72.38 194 THR A O 1
ATOM 1461 N N . PHE A 1 195 ? 5.161 4.206 2.409 1.00 76.19 195 PHE A N 1
ATOM 1462 C CA . PHE A 1 195 ? 5.008 2.762 2.590 1.00 76.19 195 PHE A CA 1
ATOM 1463 C C . PHE A 1 195 ? 6.357 2.075 2.733 1.00 76.19 195 PHE A C 1
ATOM 1465 O O . PHE A 1 195 ? 7.167 2.078 1.806 1.00 76.19 195 PHE A O 1
ATOM 1472 N N . TYR A 1 196 ? 6.582 1.429 3.864 1.00 79.44 196 TYR A N 1
ATOM 1473 C CA . TYR A 1 196 ? 7.796 0.686 4.143 1.00 79.44 196 TYR A CA 1
ATOM 1474 C C . TYR A 1 196 ? 7.453 -0.699 4.656 1.00 79.44 196 TYR A C 1
ATOM 1476 O O . TYR A 1 196 ? 6.701 -0.841 5.613 1.00 79.44 196 TYR A O 1
ATOM 1484 N N . THR A 1 197 ? 8.048 -1.721 4.052 1.00 78.75 197 THR A N 1
ATOM 1485 C CA . THR A 1 197 ? 8.105 -3.041 4.677 1.00 78.75 197 THR A CA 1
ATOM 1486 C C . THR A 1 197 ? 9.523 -3.271 5.189 1.00 78.75 197 THR A C 1
ATOM 1488 O O . THR A 1 197 ? 10.498 -3.002 4.490 1.00 78.75 197 THR A O 1
ATOM 1491 N N . GLU A 1 198 ? 9.686 -3.729 6.425 1.00 72.00 198 GLU A N 1
ATOM 1492 C CA . GLU A 1 198 ? 10.984 -4.112 6.969 1.00 72.00 198 GLU A CA 1
ATOM 1493 C C . GLU A 1 198 ? 11.359 -5.509 6.468 1.00 72.00 198 GLU A C 1
ATOM 1495 O O . GLU A 1 198 ? 10.555 -6.440 6.466 1.00 72.00 198 GLU A O 1
ATOM 1500 N N . ALA A 1 199 ? 12.605 -5.670 6.031 1.00 63.75 199 ALA A N 1
ATOM 1501 C CA . ALA A 1 199 ? 13.110 -6.972 5.634 1.00 63.75 199 ALA A CA 1
ATOM 1502 C C . ALA A 1 199 ? 13.463 -7.786 6.878 1.00 63.75 199 ALA A C 1
ATOM 1504 O O . ALA A 1 199 ? 14.499 -7.557 7.503 1.00 63.75 199 ALA A O 1
ATOM 1505 N N . ASN A 1 200 ? 12.602 -8.748 7.187 1.00 65.12 200 ASN A N 1
ATOM 1506 C CA . ASN A 1 200 ? 12.794 -9.714 8.254 1.00 65.12 200 ASN A CA 1
ATOM 1507 C C . ASN A 1 200 ? 13.323 -11.054 7.724 1.00 65.12 200 ASN A C 1
ATOM 1509 O O . ASN A 1 200 ? 13.163 -11.363 6.542 1.00 65.12 200 ASN A O 1
ATOM 1513 N N . PRO A 1 201 ? 13.945 -11.882 8.587 1.00 59.31 201 PRO A N 1
ATOM 1514 C CA . PRO A 1 201 ? 14.513 -13.171 8.184 1.00 59.31 201 PRO A CA 1
ATOM 1515 C C . PRO A 1 201 ? 13.472 -14.157 7.631 1.00 59.31 201 PRO A C 1
ATOM 1517 O O . PRO A 1 201 ? 13.841 -15.149 7.008 1.00 59.31 201 PRO A O 1
ATOM 1520 N N . THR A 1 202 ? 12.180 -13.911 7.856 1.00 66.88 202 THR A N 1
ATOM 1521 C CA . THR A 1 202 ? 11.074 -14.639 7.226 1.00 66.88 202 THR A CA 1
ATOM 1522 C C . THR A 1 202 ? 10.233 -13.648 6.421 1.00 66.88 202 THR A C 1
ATOM 1524 O O . THR A 1 202 ? 9.672 -12.731 7.016 1.00 66.88 202 THR A O 1
ATOM 1527 N N . PRO A 1 203 ? 10.161 -13.790 5.086 1.00 70.12 203 PRO A N 1
ATOM 1528 C CA . PRO A 1 203 ? 9.343 -12.917 4.254 1.00 70.12 203 PRO A CA 1
ATOM 1529 C C . PRO A 1 203 ? 7.850 -13.035 4.581 1.00 70.12 203 PRO A C 1
ATOM 1531 O O . PRO A 1 203 ? 7.360 -14.141 4.818 1.00 70.12 203 PRO A O 1
ATOM 1534 N N . SER A 1 204 ? 7.124 -11.921 4.480 1.00 76.06 204 SER A N 1
ATOM 1535 C CA . SER A 1 204 ? 5.652 -11.908 4.461 1.00 76.06 204 SER A CA 1
ATOM 1536 C C . SER A 1 204 ? 5.153 -12.821 3.342 1.00 76.06 204 SER A C 1
ATOM 1538 O O . SER A 1 204 ? 5.732 -12.801 2.251 1.00 76.06 204 SER A O 1
ATOM 1540 N N . GLN A 1 205 ? 4.089 -13.602 3.549 1.00 84.06 205 GLN A N 1
ATOM 1541 C CA . GLN A 1 205 ? 3.641 -14.521 2.492 1.00 84.06 205 GLN A CA 1
ATOM 1542 C C . GLN A 1 205 ? 2.936 -13.777 1.356 1.00 84.06 205 GLN A C 1
ATOM 1544 O O . GLN A 1 205 ? 3.286 -13.981 0.195 1.00 84.06 205 GLN A O 1
ATOM 1549 N N . CYS A 1 206 ? 1.989 -12.899 1.688 1.00 87.75 206 CYS A N 1
ATOM 1550 C CA . CYS A 1 206 ? 1.149 -12.200 0.722 1.00 87.75 206 CYS A CA 1
ATOM 1551 C C . CYS A 1 206 ? 0.966 -10.723 1.080 1.00 87.75 206 CYS A C 1
ATOM 1553 O O . CYS A 1 206 ? 0.599 -10.385 2.205 1.00 87.75 206 CYS A O 1
ATOM 1555 N N . MET A 1 207 ? 1.121 -9.854 0.084 1.00 90.62 207 MET A N 1
ATOM 1556 C CA . MET A 1 207 ? 0.759 -8.443 0.172 1.00 90.62 207 MET A CA 1
ATOM 1557 C C . MET A 1 207 ? -0.094 -8.038 -1.032 1.00 90.62 207 MET A C 1
ATOM 1559 O O . MET A 1 207 ? 0.247 -8.360 -2.170 1.00 90.62 207 MET A O 1
ATOM 1563 N N . ILE A 1 208 ? -1.201 -7.340 -0.790 1.00 93.31 208 ILE A N 1
ATOM 1564 C CA . ILE A 1 208 ? -2.091 -6.825 -1.837 1.00 93.31 208 ILE A CA 1
ATOM 1565 C C . ILE A 1 208 ? -2.241 -5.315 -1.658 1.00 93.31 208 ILE A C 1
ATOM 1567 O O . ILE A 1 208 ? -2.671 -4.851 -0.605 1.00 93.31 208 ILE A O 1
ATOM 1571 N N . LEU A 1 209 ? -1.913 -4.558 -2.698 1.00 93.31 209 LEU A N 1
ATOM 1572 C CA . LEU A 1 209 ? -2.204 -3.135 -2.836 1.00 93.31 209 LEU A CA 1
ATOM 1573 C C . LEU A 1 209 ? -3.150 -2.991 -4.028 1.00 93.31 209 LEU A C 1
ATOM 1575 O O . LEU A 1 209 ? -2.740 -3.207 -5.167 1.00 93.31 209 LEU A O 1
ATOM 1579 N N . ALA A 1 210 ? -4.422 -2.701 -3.776 1.00 90.00 210 ALA A N 1
ATOM 1580 C CA . ALA A 1 210 ? -5.430 -2.598 -4.827 1.00 90.00 210 ALA A CA 1
ATOM 1581 C C . ALA A 1 210 ? -6.162 -1.265 -4.717 1.00 90.00 210 ALA A C 1
ATOM 1583 O O . ALA A 1 210 ? -6.744 -0.971 -3.676 1.00 90.00 210 ALA A O 1
ATOM 1584 N N . ASN A 1 211 ? -6.157 -0.463 -5.781 1.00 88.19 211 ASN A N 1
ATOM 1585 C CA . ASN A 1 211 ? -6.751 0.873 -5.742 1.00 88.19 211 ASN A CA 1
ATOM 1586 C C . ASN A 1 211 ? -6.155 1.754 -4.623 1.00 88.19 211 ASN A C 1
ATOM 1588 O O . ASN A 1 211 ? -6.881 2.324 -3.813 1.00 88.19 211 ASN A O 1
ATOM 1592 N N . VAL A 1 212 ? -4.823 1.793 -4.516 1.00 87.38 212 VAL A N 1
ATOM 1593 C CA . VAL A 1 212 ? -4.116 2.546 -3.469 1.00 87.38 212 VAL A CA 1
ATOM 1594 C C . VAL A 1 212 ? -3.461 3.790 -4.054 1.00 87.38 212 VAL A C 1
ATOM 1596 O O . VAL A 1 212 ? -2.738 3.696 -5.044 1.00 87.38 212 VAL A O 1
ATOM 1599 N N . LEU A 1 213 ? -3.640 4.938 -3.400 1.00 85.50 213 LEU A N 1
ATOM 1600 C CA . LEU A 1 213 ? -2.830 6.133 -3.639 1.00 85.50 213 LEU A CA 1
ATOM 1601 C C . LEU A 1 213 ? -1.805 6.273 -2.515 1.00 85.50 213 LEU A C 1
ATOM 1603 O O . LEU A 1 213 ? -2.164 6.381 -1.347 1.00 85.50 213 LEU A O 1
ATOM 1607 N N . ALA A 1 214 ? -0.529 6.297 -2.875 1.00 84.50 214 ALA A N 1
ATOM 1608 C CA . ALA A 1 214 ? 0.560 6.628 -1.977 1.00 84.50 214 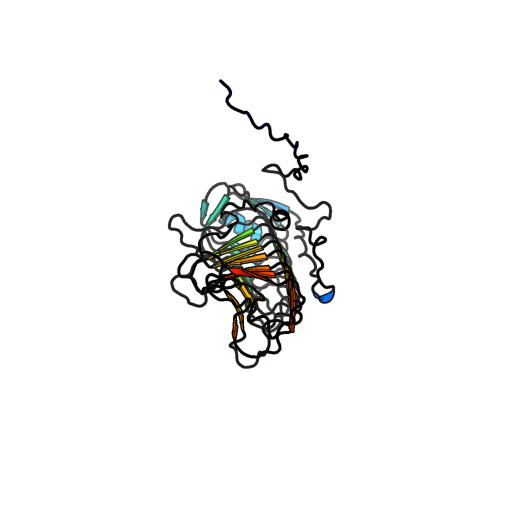ALA A CA 1
ATOM 1609 C C . ALA A 1 214 ? 1.268 7.878 -2.491 1.00 84.50 214 ALA A C 1
ATOM 1611 O O . ALA A 1 214 ? 1.844 7.870 -3.580 1.00 84.50 214 ALA A O 1
ATOM 1612 N N . GLU A 1 215 ? 1.269 8.936 -1.698 1.00 80.88 215 GLU A N 1
ATOM 1613 C CA . GLU A 1 215 ? 1.944 10.179 -2.040 1.00 80.88 215 GLU A CA 1
ATOM 1614 C C . GLU A 1 215 ? 2.889 10.634 -0.934 1.00 80.88 215 GLU A C 1
ATOM 1616 O O . GLU A 1 215 ? 2.805 10.228 0.230 1.00 80.88 215 GLU A O 1
ATOM 1621 N N . GLN A 1 216 ? 3.849 11.458 -1.328 1.00 76.75 216 GLN A N 1
ATOM 1622 C CA . GLN A 1 216 ? 4.775 12.098 -0.413 1.00 76.75 216 GLN A CA 1
ATOM 1623 C C . GLN A 1 216 ? 4.735 13.605 -0.636 1.00 76.75 216 GLN A C 1
ATOM 1625 O O . GLN A 1 216 ? 4.570 14.066 -1.765 1.00 76.75 216 GLN A O 1
ATOM 1630 N N . ALA A 1 217 ? 4.918 14.382 0.428 1.00 71.88 217 ALA A N 1
ATOM 1631 C CA . ALA A 1 217 ? 5.131 15.818 0.294 1.00 71.88 217 ALA A CA 1
ATOM 1632 C C . ALA A 1 217 ? 6.449 16.134 -0.441 1.00 71.88 217 ALA A C 1
ATOM 1634 O O . ALA A 1 217 ? 7.380 15.322 -0.410 1.00 71.88 217 ALA A O 1
ATOM 1635 N N . PRO A 1 218 ? 6.594 17.346 -1.008 1.00 72.69 218 PRO A N 1
ATOM 1636 C CA . PRO A 1 218 ? 7.891 17.844 -1.455 1.00 72.69 218 PRO A CA 1
ATOM 1637 C C . PRO A 1 218 ? 8.955 17.806 -0.345 1.00 72.69 218 PRO A C 1
ATOM 1639 O O . PRO A 1 218 ? 8.665 18.097 0.817 1.00 72.69 218 PRO A O 1
ATOM 1642 N N . GLY A 1 219 ? 10.198 17.493 -0.712 1.00 69.06 219 GLY A N 1
ATOM 1643 C CA . GLY A 1 219 ? 11.338 17.310 0.197 1.00 69.06 219 GLY A CA 1
ATOM 1644 C C . GLY A 1 219 ? 11.595 15.858 0.628 1.00 69.06 219 GLY A C 1
ATOM 1645 O O . GLY A 1 219 ? 12.508 15.608 1.418 1.00 69.06 219 GLY A O 1
ATOM 1646 N N . GLY A 1 220 ? 10.816 14.901 0.125 1.00 66.19 220 GLY A N 1
ATOM 1647 C CA . GLY A 1 220 ? 10.886 13.486 0.466 1.00 66.19 220 GLY A CA 1
ATOM 1648 C C . GLY A 1 220 ? 11.619 12.629 -0.575 1.00 66.19 220 GLY A C 1
ATOM 1649 O O . GLY A 1 220 ? 11.405 12.731 -1.781 1.00 66.19 220 GLY A O 1
ATOM 1650 N N . SER A 1 221 ? 12.496 11.722 -0.129 1.00 71.12 221 SER A N 1
ATOM 1651 C CA . SER A 1 221 ? 13.337 10.951 -1.064 1.00 71.12 221 SER A CA 1
ATOM 1652 C C . SER A 1 221 ? 12.655 9.701 -1.647 1.00 71.12 221 SER A C 1
ATOM 1654 O O . SER A 1 221 ? 13.017 9.248 -2.746 1.00 71.12 221 SER A O 1
ATOM 1656 N N . HIS A 1 222 ? 11.673 9.140 -0.933 1.00 79.12 222 HIS A N 1
ATOM 1657 C CA . HIS A 1 222 ? 11.079 7.839 -1.229 1.00 79.12 222 HIS A CA 1
ATOM 1658 C C . HIS A 1 222 ? 9.606 7.734 -0.788 1.00 79.12 222 HIS A C 1
ATOM 1660 O O . HIS A 1 222 ? 9.308 7.936 0.383 1.00 79.12 222 HIS A O 1
ATOM 1666 N N . VAL A 1 223 ? 8.702 7.329 -1.688 1.00 84.81 223 VAL A N 1
ATOM 1667 C CA . VAL A 1 223 ? 7.287 7.063 -1.351 1.00 84.81 223 VAL A CA 1
ATOM 1668 C C . VAL A 1 223 ? 7.133 5.638 -0.835 1.00 84.81 223 VAL A C 1
ATOM 1670 O O . VAL A 1 223 ? 6.779 5.452 0.323 1.00 84.81 223 VAL A O 1
ATOM 1673 N N . SER A 1 224 ? 7.433 4.621 -1.652 1.00 87.19 224 SER A N 1
ATOM 1674 C CA . SER A 1 224 ? 7.386 3.225 -1.212 1.00 87.19 224 SER A CA 1
ATOM 1675 C C . SER A 1 224 ? 8.747 2.535 -1.259 1.00 87.19 224 SER A C 1
ATOM 1677 O O . SER A 1 224 ? 9.572 2.788 -2.143 1.00 87.19 224 SER A O 1
ATOM 1679 N N . ARG A 1 225 ? 8.977 1.644 -0.291 1.00 85.56 225 ARG A N 1
ATOM 1680 C CA . ARG A 1 225 ? 10.068 0.668 -0.253 1.00 85.56 225 ARG A CA 1
ATOM 1681 C C . ARG A 1 225 ? 9.542 -0.659 0.264 1.00 85.56 225 ARG A C 1
ATOM 1683 O O . ARG A 1 225 ? 9.227 -0.801 1.440 1.00 85.56 225 ARG A O 1
ATOM 1690 N N . ILE A 1 226 ? 9.513 -1.631 -0.634 1.00 87.00 226 ILE A N 1
ATOM 1691 C CA . ILE A 1 226 ? 8.991 -2.967 -0.383 1.00 87.00 226 ILE A CA 1
ATOM 1692 C C . ILE A 1 226 ? 10.152 -3.962 -0.423 1.00 87.00 226 ILE A C 1
ATOM 1694 O O . ILE A 1 226 ? 11.007 -3.924 -1.311 1.00 87.00 226 ILE A O 1
ATOM 1698 N N . GLN A 1 227 ? 10.198 -4.834 0.572 1.00 83.81 227 GLN A N 1
ATOM 1699 C CA . GLN A 1 227 ? 11.222 -5.847 0.796 1.00 83.81 227 GLN A CA 1
ATOM 1700 C C . GLN A 1 227 ? 10.704 -6.966 1.706 1.00 83.81 227 GLN A C 1
ATOM 1702 O O . GLN A 1 227 ? 9.832 -6.736 2.542 1.00 83.81 227 GLN A O 1
ATOM 1707 N N . GLY A 1 228 ? 11.254 -8.172 1.560 1.00 82.25 228 GLY A N 1
ATOM 1708 C CA . GLY A 1 228 ? 10.871 -9.319 2.388 1.00 82.25 228 GLY A CA 1
ATOM 1709 C C . GLY A 1 228 ? 9.417 -9.750 2.175 1.00 82.25 228 GLY A C 1
ATOM 1710 O O . GLY A 1 228 ? 8.693 -9.968 3.145 1.00 82.25 228 GLY A O 1
ATOM 1711 N N . VAL A 1 229 ? 8.977 -9.860 0.917 1.00 85.38 229 VAL A N 1
ATOM 1712 C CA . VAL A 1 229 ? 7.609 -10.279 0.562 1.00 85.38 229 VAL A CA 1
ATOM 1713 C C . VAL A 1 229 ? 7.661 -11.384 -0.485 1.00 85.38 229 VAL A C 1
ATOM 1715 O O . VAL A 1 229 ? 8.296 -11.234 -1.528 1.00 85.38 229 VAL A O 1
ATOM 1718 N N . ARG A 1 230 ? 6.991 -12.507 -0.216 1.00 87.81 230 ARG A N 1
ATOM 1719 C CA . ARG A 1 230 ? 7.048 -13.684 -1.080 1.00 87.81 230 ARG A CA 1
ATOM 1720 C C . ARG A 1 230 ? 6.131 -13.597 -2.295 1.00 87.81 230 ARG A C 1
ATOM 1722 O O . ARG A 1 230 ? 6.478 -14.161 -3.329 1.00 87.81 230 ARG A O 1
ATOM 1729 N N . GLN A 1 231 ? 4.967 -12.979 -2.138 1.00 91.69 231 GLN A N 1
ATOM 1730 C CA . GLN A 1 231 ? 3.982 -12.760 -3.190 1.00 91.69 231 GLN A CA 1
ATOM 1731 C C . GLN A 1 231 ? 3.397 -11.366 -2.993 1.00 91.69 231 GLN A C 1
ATOM 1733 O O . GLN A 1 231 ? 2.888 -11.050 -1.913 1.00 91.69 231 GLN A O 1
ATOM 1738 N N . ILE A 1 232 ? 3.489 -10.519 -4.015 1.00 93.31 232 ILE A N 1
ATOM 1739 C CA . ILE A 1 232 ? 2.911 -9.177 -3.965 1.00 93.31 232 ILE A CA 1
ATOM 1740 C C . ILE A 1 232 ? 2.104 -8.876 -5.218 1.00 93.31 232 ILE A C 1
ATOM 1742 O O . ILE A 1 232 ? 2.569 -9.090 -6.335 1.00 93.31 232 ILE A O 1
ATOM 1746 N N . ILE A 1 233 ? 0.905 -8.340 -5.010 1.00 96.19 233 ILE A N 1
ATOM 1747 C CA . ILE A 1 233 ? 0.008 -7.854 -6.053 1.00 96.19 233 ILE A CA 1
ATOM 1748 C C . ILE A 1 233 ? -0.175 -6.353 -5.839 1.00 96.19 233 ILE A C 1
ATOM 1750 O O . ILE A 1 233 ? -0.594 -5.930 -4.765 1.00 96.19 233 ILE A O 1
ATOM 1754 N N . VAL A 1 234 ? 0.132 -5.556 -6.857 1.00 96.12 234 VAL A N 1
ATOM 1755 C CA . VAL A 1 234 ? -0.108 -4.112 -6.899 1.00 96.12 234 VAL A CA 1
ATOM 1756 C C . VAL A 1 234 ? -0.934 -3.820 -8.141 1.00 96.12 234 VAL A C 1
ATOM 1758 O O . VAL A 1 234 ? -0.459 -4.036 -9.253 1.00 96.12 234 VAL A O 1
ATOM 1761 N N . VAL A 1 235 ? -2.176 -3.381 -7.966 1.00 93.94 235 VAL A N 1
ATOM 1762 C CA . VAL A 1 235 ? -3.097 -3.122 -9.079 1.00 93.94 235 VAL A CA 1
ATOM 1763 C C . VAL A 1 235 ? -3.854 -1.821 -8.893 1.00 93.94 235 VAL A C 1
ATOM 1765 O O . VAL A 1 235 ? -4.132 -1.421 -7.759 1.00 93.94 235 VAL A O 1
ATOM 1768 N N . ASP A 1 236 ? -4.168 -1.150 -10.000 1.00 90.25 236 ASP A N 1
ATOM 1769 C CA . ASP A 1 236 ? -4.962 0.088 -10.014 1.00 90.25 236 ASP A CA 1
ATOM 1770 C C . ASP A 1 236 ? -4.441 1.153 -9.048 1.00 90.25 236 ASP A C 1
ATOM 1772 O O . ASP A 1 236 ? -5.209 1.862 -8.411 1.00 90.25 236 ASP A O 1
ATOM 1776 N N . SER A 1 237 ? -3.130 1.216 -8.849 1.00 90.31 237 SER A N 1
ATOM 1777 C CA . SER A 1 237 ? -2.541 2.026 -7.785 1.00 90.31 237 SER A CA 1
ATOM 1778 C C . SER A 1 237 ? -1.763 3.208 -8.350 1.00 90.31 237 SER A C 1
ATOM 1780 O O . SER A 1 237 ? -1.358 3.220 -9.514 1.00 90.31 237 SER A O 1
ATOM 1782 N N . ALA A 1 238 ? -1.525 4.209 -7.512 1.00 89.19 238 ALA A N 1
ATOM 1783 C CA . ALA A 1 238 ? -0.738 5.382 -7.842 1.00 89.19 238 ALA A CA 1
ATOM 1784 C C . ALA A 1 238 ? 0.326 5.634 -6.770 1.00 89.19 238 ALA A C 1
ATOM 1786 O O . ALA A 1 238 ? 0.021 5.697 -5.583 1.00 89.19 238 ALA A O 1
ATOM 1787 N N . PHE A 1 239 ? 1.578 5.811 -7.195 1.00 89.19 239 PHE A N 1
ATOM 1788 C CA . PHE A 1 239 ? 2.695 6.170 -6.321 1.00 89.19 239 PHE A CA 1
ATOM 1789 C C . PHE A 1 239 ? 3.309 7.479 -6.799 1.00 89.19 239 PHE A C 1
ATOM 1791 O O . PHE A 1 239 ? 3.834 7.557 -7.914 1.00 89.19 239 PHE A O 1
ATOM 1798 N N . VAL A 1 240 ? 3.240 8.514 -5.967 1.00 86.06 240 VAL A N 1
ATOM 1799 C CA . VAL A 1 240 ? 3.529 9.889 -6.377 1.00 86.06 240 VAL A CA 1
ATOM 1800 C C . VAL A 1 240 ? 4.620 10.486 -5.507 1.00 86.06 240 VAL A C 1
ATOM 1802 O O . VAL A 1 240 ? 4.394 10.844 -4.354 1.00 86.06 240 VAL A O 1
ATOM 1805 N N . ASN A 1 241 ? 5.814 10.625 -6.084 1.00 84.75 241 ASN A N 1
ATOM 1806 C CA . ASN A 1 241 ? 6.857 11.470 -5.527 1.00 84.75 241 ASN A CA 1
ATOM 1807 C C . ASN A 1 241 ? 6.888 12.789 -6.326 1.00 84.75 241 ASN A C 1
ATOM 1809 O O . ASN A 1 241 ? 7.168 12.763 -7.531 1.00 84.75 241 ASN A O 1
ATOM 1813 N N . PRO A 1 242 ? 6.569 13.936 -5.702 1.00 76.94 242 PRO A N 1
ATOM 1814 C CA . PRO A 1 242 ? 6.542 15.216 -6.397 1.00 76.94 242 PRO A CA 1
ATOM 1815 C C . PRO A 1 242 ? 7.943 15.753 -6.714 1.00 76.94 242 PRO A C 1
ATOM 1817 O O . PRO A 1 242 ? 8.062 16.595 -7.607 1.00 76.94 242 PRO A O 1
ATOM 1820 N N . ASP A 1 243 ? 8.985 15.272 -6.030 1.00 77.56 243 ASP A N 1
ATOM 1821 C CA . ASP A 1 243 ? 10.351 15.752 -6.204 1.00 77.56 243 ASP A CA 1
ATOM 1822 C C . ASP A 1 243 ? 11.003 15.169 -7.458 1.00 77.56 243 ASP A C 1
ATOM 1824 O O . ASP A 1 243 ? 10.957 13.966 -7.746 1.00 77.56 243 ASP A O 1
ATOM 1828 N N . GLU A 1 244 ? 11.696 16.032 -8.199 1.00 72.38 244 GLU A N 1
ATOM 1829 C CA . GLU A 1 244 ? 12.459 15.617 -9.368 1.00 72.38 244 GLU A CA 1
ATOM 1830 C C . GLU A 1 244 ? 13.559 14.626 -8.975 1.00 72.38 244 GLU A C 1
ATOM 1832 O O . GLU A 1 244 ? 14.445 14.902 -8.165 1.00 72.38 244 GLU A O 1
ATOM 1837 N N . GLY A 1 245 ? 13.509 13.429 -9.559 1.00 73.38 245 GLY A N 1
ATOM 1838 C CA . GLY A 1 245 ? 14.428 12.357 -9.201 1.00 73.38 245 GLY A CA 1
ATOM 1839 C C . GLY A 1 245 ? 14.125 11.704 -7.850 1.00 73.38 245 GLY A C 1
ATOM 1840 O O . GLY A 1 245 ? 14.891 10.838 -7.431 1.00 73.38 245 GLY A O 1
ATOM 1841 N N . GLY A 1 246 ? 13.021 12.019 -7.175 1.00 80.94 246 GLY A N 1
ATOM 1842 C CA . GLY A 1 246 ? 12.517 11.222 -6.058 1.00 80.94 246 GLY A CA 1
ATOM 1843 C C . GLY A 1 246 ? 12.225 9.775 -6.476 1.00 80.94 246 GLY A C 1
ATOM 1844 O O . GLY A 1 246 ? 12.088 9.458 -7.663 1.00 80.94 246 GLY A O 1
ATOM 1845 N N . THR A 1 247 ? 12.202 8.850 -5.519 1.00 86.75 247 THR A N 1
ATOM 1846 C CA . THR A 1 247 ? 11.783 7.462 -5.779 1.00 86.75 247 THR A CA 1
ATOM 1847 C C . THR A 1 247 ? 10.322 7.326 -5.396 1.00 86.75 247 THR A C 1
ATOM 1849 O O . THR A 1 247 ? 9.976 7.568 -4.246 1.00 86.75 247 THR A O 1
ATOM 1852 N N . ALA A 1 248 ? 9.466 6.919 -6.322 1.00 88.81 248 ALA A N 1
ATOM 1853 C CA . ALA A 1 248 ? 8.063 6.678 -5.995 1.00 88.81 248 ALA A CA 1
ATOM 1854 C C . ALA A 1 248 ? 7.786 5.211 -5.687 1.00 88.81 248 ALA A C 1
ATOM 1856 O O . ALA A 1 248 ? 7.013 4.900 -4.789 1.00 88.81 248 ALA A O 1
ATOM 1857 N N . PHE A 1 249 ? 8.463 4.305 -6.385 1.00 91.25 249 PHE A N 1
ATOM 1858 C CA . PHE A 1 249 ? 8.261 2.883 -6.173 1.00 91.25 249 PHE A CA 1
ATOM 1859 C C . PHE A 1 249 ? 9.593 2.154 -6.110 1.00 91.25 249 PHE A C 1
ATOM 1861 O O . PHE A 1 249 ? 10.456 2.355 -6.967 1.00 91.25 249 PHE A O 1
ATOM 1868 N N . ARG A 1 250 ? 9.787 1.319 -5.091 1.00 89.62 250 ARG A N 1
ATOM 1869 C CA . ARG A 1 250 ? 11.044 0.592 -4.895 1.00 89.62 250 ARG A CA 1
ATOM 1870 C C . ARG A 1 250 ? 10.786 -0.831 -4.435 1.00 89.62 250 ARG A C 1
ATOM 1872 O O . ARG A 1 250 ? 10.223 -1.033 -3.361 1.00 89.62 250 ARG A O 1
ATOM 1879 N N . PHE A 1 251 ? 11.314 -1.793 -5.188 1.00 89.88 251 PHE A N 1
ATOM 1880 C CA . PHE A 1 251 ? 11.647 -3.098 -4.627 1.00 89.88 251 PHE A CA 1
ATOM 1881 C C . PHE A 1 251 ? 13.098 -3.058 -4.180 1.00 89.88 251 PHE A C 1
ATOM 1883 O O . PHE A 1 251 ? 13.993 -2.843 -4.995 1.00 89.88 251 PHE A O 1
ATOM 1890 N N . HIS A 1 252 ? 13.315 -3.221 -2.877 1.00 84.88 252 HIS A N 1
ATOM 1891 C CA . HIS A 1 252 ? 14.650 -3.168 -2.307 1.00 84.88 252 HIS A CA 1
ATOM 1892 C C . HIS A 1 252 ? 15.282 -4.565 -2.279 1.00 84.88 252 HIS A C 1
ATOM 1894 O O . HIS A 1 252 ? 16.183 -4.869 -3.054 1.00 84.88 252 HIS A O 1
ATOM 1900 N N . ARG A 1 253 ? 14.783 -5.480 -1.446 1.00 83.56 253 ARG A N 1
ATOM 1901 C CA . ARG A 1 253 ? 15.423 -6.795 -1.296 1.00 83.56 253 ARG A CA 1
ATOM 1902 C C . ARG A 1 253 ? 14.444 -7.909 -0.964 1.00 83.56 253 ARG A C 1
ATOM 1904 O O . ARG A 1 253 ? 13.424 -7.662 -0.323 1.00 83.56 253 ARG A O 1
ATOM 1911 N N . SER A 1 254 ? 14.759 -9.132 -1.385 1.00 82.81 254 SER A N 1
ATOM 1912 C CA . SER A 1 254 ? 14.000 -10.335 -1.019 1.00 82.81 254 SER A CA 1
ATOM 1913 C C . SER A 1 254 ? 12.500 -10.254 -1.347 1.00 82.81 254 SER A C 1
ATOM 1915 O O . SER A 1 254 ? 11.659 -10.692 -0.562 1.00 82.81 254 SER A O 1
ATOM 1917 N N . VAL A 1 255 ? 12.158 -9.676 -2.505 1.00 88.31 255 VAL A N 1
ATOM 1918 C CA . VAL A 1 255 ? 10.811 -9.784 -3.078 1.00 88.31 255 VAL A CA 1
ATOM 1919 C C . VAL A 1 255 ? 10.802 -10.905 -4.110 1.00 88.31 255 VAL A C 1
ATOM 1921 O O . VAL A 1 255 ? 11.629 -10.936 -5.021 1.00 88.31 255 VAL A O 1
ATOM 1924 N N . THR A 1 256 ? 9.871 -11.840 -3.984 1.00 89.56 256 THR A N 1
ATOM 1925 C CA . THR A 1 256 ? 9.620 -12.876 -4.994 1.00 89.56 256 THR A CA 1
ATOM 1926 C C . THR A 1 256 ? 8.197 -12.731 -5.521 1.00 89.56 256 THR A C 1
ATOM 1928 O O . THR A 1 256 ? 7.359 -12.147 -4.845 1.00 89.56 256 THR A O 1
ATOM 1931 N N . ASN A 1 257 ? 7.938 -13.239 -6.727 1.00 94.56 257 ASN A N 1
ATOM 1932 C CA . ASN A 1 257 ? 6.618 -13.326 -7.356 1.00 94.56 257 ASN A CA 1
ATOM 1933 C C . ASN A 1 257 ? 5.821 -12.019 -7.204 1.00 94.56 257 ASN A C 1
ATOM 1935 O O . ASN A 1 257 ? 4.835 -11.943 -6.471 1.00 94.56 257 ASN A O 1
ATOM 1939 N N . ALA A 1 258 ? 6.301 -10.968 -7.868 1.00 95.75 258 ALA A N 1
ATOM 1940 C CA . ALA A 1 258 ? 5.649 -9.665 -7.870 1.00 95.75 258 ALA A CA 1
ATOM 1941 C C . ALA A 1 258 ? 4.769 -9.515 -9.114 1.00 95.75 258 ALA A C 1
ATOM 1943 O O . ALA A 1 258 ? 5.198 -9.842 -10.217 1.00 95.75 258 ALA A O 1
ATOM 1944 N N . PHE A 1 259 ? 3.565 -8.982 -8.956 1.00 97.88 259 PHE A N 1
ATOM 1945 C CA . PHE A 1 259 ? 2.687 -8.587 -10.051 1.00 97.88 259 PHE A CA 1
ATOM 1946 C C . PHE A 1 259 ? 2.275 -7.135 -9.837 1.00 97.88 259 PHE A C 1
ATOM 1948 O O . PHE A 1 259 ? 1.636 -6.813 -8.841 1.00 97.88 259 PHE A O 1
ATOM 1955 N N . VAL A 1 260 ? 2.668 -6.263 -10.759 1.00 97.50 260 VAL A N 1
ATOM 1956 C CA . VAL A 1 260 ? 2.320 -4.843 -10.772 1.00 97.50 260 VAL A CA 1
ATOM 1957 C C . VAL A 1 260 ? 1.583 -4.571 -12.073 1.00 97.50 260 VAL A C 1
ATOM 1959 O O . VAL A 1 260 ? 2.173 -4.738 -13.143 1.00 97.50 260 VAL A O 1
ATOM 1962 N N . ALA A 1 261 ? 0.314 -4.173 -11.995 1.00 94.44 261 ALA A N 1
ATOM 1963 C CA . ALA A 1 261 ? -0.471 -3.863 -13.180 1.00 94.44 261 ALA A CA 1
ATOM 1964 C C . ALA A 1 261 ? -1.364 -2.634 -13.042 1.00 94.44 261 ALA A C 1
ATOM 1966 O O . ALA A 1 261 ? -1.703 -2.239 -11.931 1.00 94.44 261 ALA A O 1
ATOM 1967 N N . ASP A 1 262 ? -1.708 -2.010 -14.170 1.00 89.88 262 ASP A N 1
ATOM 1968 C CA . ASP A 1 262 ? -2.594 -0.836 -14.236 1.00 89.88 262 ASP A CA 1
ATOM 1969 C C . ASP A 1 262 ? -2.209 0.238 -13.196 1.00 89.88 262 ASP A C 1
ATOM 1971 O O . ASP A 1 262 ? -3.041 0.771 -12.468 1.00 89.88 262 ASP A O 1
ATOM 1975 N N . THR A 1 263 ? -0.904 0.494 -13.048 1.00 89.81 263 THR A N 1
ATOM 1976 C CA . THR A 1 263 ? -0.346 1.301 -11.950 1.00 89.81 263 THR A CA 1
ATOM 1977 C C . THR A 1 263 ? 0.383 2.524 -12.495 1.00 89.81 263 THR A C 1
ATOM 1979 O O . THR A 1 263 ? 1.210 2.419 -13.405 1.00 89.81 263 THR A O 1
ATOM 1982 N N . HIS A 1 264 ? 0.113 3.686 -11.902 1.00 88.81 264 HIS A N 1
ATOM 1983 C CA . HIS A 1 264 ? 0.739 4.962 -12.238 1.00 88.81 264 HIS A CA 1
ATOM 1984 C C . HIS A 1 264 ? 1.857 5.300 -11.248 1.00 88.81 264 HIS A C 1
ATOM 1986 O O . HIS A 1 264 ? 1.677 5.243 -10.034 1.00 88.81 264 HIS A O 1
ATOM 1992 N N . ILE A 1 265 ? 3.033 5.674 -11.749 1.00 90.06 265 ILE A N 1
ATOM 1993 C CA . ILE A 1 265 ? 4.195 5.968 -10.904 1.00 90.06 265 ILE A CA 1
ATOM 1994 C C . ILE A 1 265 ? 4.843 7.276 -11.353 1.00 90.06 265 ILE A C 1
ATOM 1996 O O . ILE A 1 265 ? 5.439 7.340 -12.426 1.00 90.06 265 ILE A O 1
ATOM 2000 N N . ARG A 1 266 ? 4.775 8.321 -10.523 1.00 87.12 266 ARG A N 1
ATOM 2001 C CA . ARG A 1 266 ? 5.479 9.591 -10.755 1.00 87.12 266 ARG A CA 1
ATOM 2002 C C . ARG A 1 266 ? 6.739 9.656 -9.913 1.00 87.12 266 ARG A C 1
ATOM 2004 O O . ARG A 1 266 ? 6.653 9.776 -8.700 1.00 87.12 266 ARG A O 1
ATOM 2011 N N . GLY A 1 267 ? 7.893 9.618 -10.562 1.00 85.31 267 GLY A N 1
ATOM 2012 C CA . GLY A 1 267 ? 9.201 9.479 -9.931 1.00 85.31 267 GLY A CA 1
ATOM 2013 C C . GLY A 1 267 ? 9.907 8.210 -10.404 1.00 85.31 267 GLY A C 1
ATOM 2014 O O . GLY A 1 267 ? 9.437 7.494 -11.288 1.00 85.31 267 GLY A O 1
ATOM 2015 N N . ARG A 1 268 ? 11.071 7.914 -9.822 1.00 87.75 268 ARG A N 1
ATOM 2016 C CA . ARG A 1 268 ? 11.844 6.720 -10.187 1.00 87.75 268 ARG A CA 1
ATOM 2017 C C . ARG A 1 268 ? 11.162 5.450 -9.684 1.00 87.75 268 ARG A C 1
ATOM 2019 O O . ARG A 1 268 ? 10.772 5.388 -8.515 1.00 87.75 268 ARG A O 1
ATOM 2026 N N . ILE A 1 269 ? 11.149 4.425 -10.535 1.00 91.00 269 ILE A N 1
ATOM 2027 C CA . ILE A 1 269 ? 11.018 3.031 -10.109 1.00 91.00 269 ILE A CA 1
ATOM 2028 C C . ILE A 1 269 ? 12.429 2.501 -9.842 1.00 91.00 269 ILE A C 1
ATOM 2030 O O . ILE A 1 269 ? 13.304 2.608 -10.704 1.00 91.00 269 ILE A O 1
ATOM 2034 N N . LYS A 1 270 ? 12.688 1.970 -8.648 1.00 89.44 270 LYS A N 1
ATOM 2035 C CA . LYS A 1 270 ? 14.000 1.434 -8.257 1.00 89.44 270 LYS A CA 1
ATOM 2036 C C . LYS A 1 270 ? 13.947 -0.063 -7.988 1.00 89.44 270 LYS A C 1
ATOM 2038 O O . LYS A 1 270 ? 13.028 -0.543 -7.329 1.00 89.44 270 LYS A O 1
ATOM 2043 N N . LEU A 1 271 ? 14.973 -0.754 -8.480 1.00 88.56 271 LEU A N 1
ATOM 2044 C CA . LEU A 1 271 ? 15.302 -2.136 -8.138 1.00 88.56 271 LEU A CA 1
ATOM 2045 C C . LEU A 1 271 ? 16.750 -2.134 -7.633 1.00 88.56 271 LEU A C 1
ATOM 2047 O O . LEU A 1 271 ? 17.682 -1.985 -8.428 1.00 88.56 271 LEU A O 1
ATOM 2051 N N . ASP A 1 272 ? 16.951 -2.199 -6.325 1.00 82.75 272 ASP A N 1
ATOM 2052 C CA . ASP A 1 272 ? 18.272 -2.047 -5.712 1.00 82.75 272 ASP A CA 1
ATOM 2053 C C . ASP A 1 272 ? 18.397 -2.763 -4.361 1.00 82.75 272 ASP A C 1
ATOM 2055 O O . ASP A 1 272 ? 17.496 -2.680 -3.553 1.00 82.75 272 ASP A O 1
ATOM 2059 N N . SER A 1 273 ? 19.538 -3.387 -4.065 1.00 69.56 273 SER A N 1
ATOM 2060 C CA . SER A 1 273 ? 19.902 -3.925 -2.746 1.00 69.56 273 SER A CA 1
ATOM 2061 C C . SER A 1 273 ? 21.248 -3.319 -2.380 1.00 69.56 273 SER A C 1
ATOM 2063 O O . SER A 1 273 ? 22.209 -3.443 -3.145 1.00 69.56 273 SER A O 1
ATOM 2065 N N . ILE A 1 274 ? 21.319 -2.624 -1.246 1.00 65.06 274 ILE A N 1
ATOM 2066 C CA . ILE A 1 274 ? 22.562 -1.991 -0.768 1.00 65.06 274 ILE A CA 1
ATOM 2067 C C . ILE A 1 274 ? 23.232 -2.767 0.375 1.00 65.06 274 ILE A C 1
ATOM 2069 O O . ILE A 1 274 ? 24.309 -2.374 0.822 1.00 65.06 274 ILE A O 1
ATOM 2073 N N . ASP A 1 275 ? 22.638 -3.877 0.820 1.00 63.84 275 ASP A N 1
ATOM 2074 C CA . ASP A 1 275 ? 23.119 -4.635 1.974 1.00 63.84 275 ASP A CA 1
ATOM 2075 C C . ASP A 1 275 ? 24.004 -5.817 1.561 1.00 63.84 275 ASP A C 1
ATOM 2077 O O . ASP A 1 275 ? 23.686 -6.594 0.657 1.00 63.84 275 ASP A O 1
ATOM 2081 N N . ALA A 1 276 ? 25.136 -5.975 2.250 1.00 55.03 276 ALA A N 1
ATOM 2082 C CA . ALA A 1 276 ? 26.084 -7.051 1.989 1.00 55.03 276 ALA A CA 1
ATOM 2083 C C . ALA A 1 276 ? 25.445 -8.428 2.255 1.00 55.03 276 ALA A C 1
ATOM 2085 O O . ALA A 1 276 ? 25.134 -8.762 3.395 1.00 55.03 276 ALA A O 1
ATOM 2086 N N . GLY A 1 277 ? 25.287 -9.238 1.203 1.00 59.88 277 GLY A N 1
ATOM 2087 C CA . GLY A 1 277 ? 24.809 -10.626 1.286 1.00 59.88 277 GLY A CA 1
ATOM 2088 C C . GLY A 1 277 ? 23.463 -10.887 0.607 1.00 59.88 277 GLY A C 1
ATOM 2089 O O . GLY A 1 277 ? 23.210 -12.023 0.212 1.00 59.88 277 GLY A O 1
ATOM 2090 N N . GLU A 1 278 ? 22.644 -9.857 0.380 1.00 64.31 278 GLU A N 1
ATOM 2091 C CA . GLU A 1 278 ? 21.413 -9.985 -0.406 1.00 64.31 278 GLU A CA 1
ATOM 2092 C C . GLU A 1 278 ? 21.642 -9.525 -1.841 1.00 64.31 278 GLU A C 1
ATOM 2094 O O . GLU A 1 278 ? 22.029 -8.387 -2.106 1.00 64.31 278 GLU A O 1
ATOM 2099 N N . THR A 1 279 ? 21.412 -10.442 -2.777 1.00 66.00 279 THR A N 1
ATOM 2100 C CA . THR A 1 279 ? 21.802 -10.268 -4.179 1.00 66.00 279 THR A CA 1
ATOM 2101 C C . THR A 1 279 ? 20.627 -10.027 -5.109 1.00 66.00 279 THR A C 1
ATOM 2103 O O . THR A 1 279 ? 20.865 -9.902 -6.300 1.00 66.00 279 THR A O 1
ATOM 2106 N N . VAL A 1 280 ? 19.381 -9.961 -4.621 1.00 81.12 280 VAL A N 1
ATOM 2107 C CA . VAL A 1 280 ? 18.204 -9.769 -5.482 1.00 81.12 280 VAL A CA 1
ATOM 2108 C C . VAL A 1 280 ? 17.170 -8.845 -4.850 1.00 81.12 280 VAL A C 1
ATOM 2110 O O . VAL A 1 280 ? 16.790 -9.021 -3.692 1.00 81.12 280 VAL A O 1
ATOM 2113 N N . SER A 1 281 ? 16.671 -7.905 -5.651 1.00 85.81 281 SER A N 1
ATOM 2114 C CA . SER A 1 281 ? 15.540 -7.050 -5.300 1.00 85.81 281 SER A CA 1
ATOM 2115 C C . SER A 1 281 ? 14.211 -7.712 -5.608 1.00 85.81 281 SER A C 1
ATOM 2117 O O . SER A 1 281 ? 13.352 -7.768 -4.733 1.00 85.81 281 SER A O 1
ATOM 2119 N N . VAL A 1 282 ? 14.058 -8.233 -6.829 1.00 88.94 282 VAL A N 1
ATOM 2120 C CA . VAL A 1 282 ? 12.836 -8.900 -7.288 1.00 88.94 282 VAL A CA 1
ATOM 2121 C C . VAL A 1 282 ? 13.145 -10.153 -8.111 1.00 88.94 282 VAL A C 1
ATOM 2123 O O . VAL A 1 282 ? 13.908 -10.107 -9.074 1.00 88.94 282 VAL A O 1
ATOM 2126 N N . LEU A 1 283 ? 12.523 -11.274 -7.753 1.00 90.56 283 LEU A N 1
ATOM 2127 C CA . LEU A 1 283 ? 12.483 -12.497 -8.558 1.00 90.56 283 LEU A CA 1
ATOM 2128 C C . LEU A 1 283 ? 11.074 -12.720 -9.094 1.00 90.56 283 LEU A C 1
ATOM 2130 O O . LEU A 1 283 ? 10.107 -12.599 -8.347 1.00 90.56 283 LEU A O 1
ATOM 2134 N N . ASN A 1 284 ? 10.967 -13.109 -10.362 1.00 93.19 284 ASN A N 1
ATOM 2135 C CA . ASN A 1 284 ? 9.705 -13.393 -11.050 1.00 93.19 284 ASN A CA 1
ATOM 2136 C C . ASN A 1 284 ? 8.723 -12.208 -10.999 1.00 93.19 284 ASN A C 1
ATOM 2138 O O . ASN A 1 284 ? 7.549 -12.370 -10.673 1.00 93.19 284 ASN A O 1
ATOM 2142 N N . GLY A 1 285 ? 9.215 -11.001 -11.281 1.00 95.06 285 GLY A N 1
ATOM 2143 C CA . GLY A 1 285 ? 8.372 -9.812 -11.387 1.00 95.06 285 GLY A CA 1
ATOM 2144 C C . GLY A 1 285 ? 7.597 -9.763 -12.706 1.00 95.06 285 GLY A C 1
ATOM 2145 O O . GLY A 1 285 ? 8.145 -10.046 -13.766 1.00 95.06 285 GLY A O 1
ATOM 2146 N N . VAL A 1 286 ? 6.340 -9.347 -12.671 1.00 97.12 286 VAL A N 1
ATOM 2147 C CA . VAL A 1 286 ? 5.542 -8.997 -13.848 1.00 97.12 286 VAL A CA 1
ATOM 2148 C C . VAL A 1 286 ? 5.108 -7.550 -13.695 1.00 97.12 286 VAL A C 1
ATOM 2150 O O . VAL A 1 286 ? 4.421 -7.216 -12.736 1.00 97.12 286 VAL A O 1
ATOM 2153 N N . PHE A 1 287 ? 5.511 -6.706 -14.639 1.00 96.25 287 PHE A N 1
ATOM 2154 C CA . PHE A 1 287 ? 5.075 -5.316 -14.746 1.00 96.25 287 PHE A CA 1
ATOM 2155 C C . PHE A 1 287 ? 4.271 -5.185 -16.039 1.00 96.25 287 PHE A C 1
ATOM 2157 O O . PHE A 1 287 ? 4.828 -5.346 -17.128 1.00 96.25 287 PHE A O 1
ATOM 2164 N N . ASP A 1 288 ? 2.966 -4.966 -15.924 1.00 94.06 288 ASP A N 1
ATOM 2165 C CA . ASP A 1 288 ? 2.027 -4.973 -17.049 1.00 94.06 288 ASP A CA 1
ATOM 2166 C C . ASP A 1 288 ? 1.200 -3.691 -17.051 1.00 94.06 288 ASP A C 1
ATOM 2168 O O . ASP A 1 288 ? 0.574 -3.373 -16.053 1.00 94.06 288 ASP A O 1
ATOM 2172 N N . ASN A 1 289 ? 1.185 -2.933 -18.145 1.00 91.56 289 ASN A N 1
ATOM 2173 C CA . ASN A 1 289 ? 0.442 -1.668 -18.194 1.00 91.56 289 ASN A CA 1
ATOM 2174 C C . ASN A 1 289 ? 0.816 -0.690 -17.056 1.00 91.56 289 ASN A C 1
ATOM 2176 O O . ASN A 1 289 ? -0.030 -0.051 -16.429 1.00 91.56 289 ASN A O 1
ATOM 2180 N N . VAL A 1 290 ? 2.115 -0.590 -16.758 1.00 90.69 290 VAL A N 1
ATOM 2181 C CA . VAL A 1 290 ? 2.635 0.401 -15.812 1.00 90.69 290 VAL A CA 1
ATOM 2182 C C . VAL A 1 290 ? 2.878 1.705 -16.559 1.00 90.69 290 VAL A C 1
ATOM 2184 O O . VAL A 1 290 ? 3.604 1.728 -17.552 1.00 90.69 290 VAL A O 1
ATOM 2187 N N . THR A 1 291 ? 2.317 2.802 -16.058 1.00 88.69 291 THR A N 1
ATOM 2188 C CA . THR A 1 291 ? 2.573 4.142 -16.592 1.00 88.69 291 THR A CA 1
ATOM 2189 C C . THR A 1 291 ? 3.513 4.893 -15.657 1.00 88.69 291 THR A C 1
ATOM 2191 O O . THR A 1 291 ? 3.151 5.225 -14.531 1.00 88.69 291 THR A O 1
ATOM 2194 N N . SER A 1 292 ? 4.729 5.186 -16.110 1.00 87.94 292 SER A N 1
ATOM 2195 C CA . SER A 1 292 ? 5.731 5.927 -15.342 1.00 87.94 292 SER A CA 1
ATOM 2196 C C . SER A 1 292 ? 5.921 7.340 -15.887 1.00 87.94 292 SER A C 1
ATOM 2198 O O . SER A 1 292 ? 5.998 7.531 -17.095 1.00 87.94 292 SER A O 1
ATOM 2200 N N . TYR A 1 293 ? 6.047 8.323 -14.995 1.00 86.62 293 TYR A N 1
ATOM 2201 C CA . TYR A 1 293 ? 6.382 9.713 -15.303 1.00 86.62 293 TYR A CA 1
ATOM 2202 C C . TYR A 1 293 ? 7.693 10.058 -14.612 1.00 86.62 293 TYR A C 1
ATOM 2204 O O . TYR A 1 293 ? 7.781 10.030 -13.382 1.00 86.62 293 TYR A O 1
ATOM 2212 N N . ASN A 1 294 ? 8.726 10.364 -15.389 1.00 78.81 294 ASN A N 1
ATOM 2213 C CA . ASN A 1 294 ? 10.074 10.529 -14.862 1.00 78.81 294 ASN A CA 1
ATOM 2214 C C . ASN A 1 294 ? 10.871 11.564 -15.668 1.00 78.81 294 ASN A C 1
ATOM 2216 O O . ASN A 1 294 ? 10.553 11.882 -16.809 1.00 78.81 294 ASN A O 1
ATOM 2220 N N . THR A 1 295 ? 11.944 12.094 -15.090 1.00 77.12 295 THR A N 1
ATOM 2221 C CA . THR A 1 295 ? 12.845 13.035 -15.777 1.00 77.12 295 THR A CA 1
ATOM 2222 C C . THR A 1 295 ? 13.937 12.339 -16.594 1.00 77.12 295 THR A C 1
ATOM 2224 O O . THR A 1 295 ? 14.721 12.987 -17.285 1.00 77.12 295 THR A O 1
ATOM 2227 N N . VAL A 1 296 ? 13.991 11.004 -16.539 1.00 74.81 296 VAL A N 1
ATOM 2228 C CA . VAL A 1 296 ? 14.925 10.153 -17.292 1.00 74.81 296 VAL A CA 1
ATOM 2229 C C . VAL A 1 296 ? 14.172 9.202 -18.225 1.00 74.81 296 VAL A C 1
ATOM 2231 O O . VAL A 1 296 ? 12.990 8.943 -18.023 1.00 74.81 296 VAL A O 1
ATOM 2234 N N . HIS A 1 297 ? 14.853 8.658 -19.237 1.00 77.56 297 HIS A N 1
ATOM 2235 C CA . HIS A 1 297 ? 14.279 7.705 -20.207 1.00 77.56 297 HIS A CA 1
ATOM 2236 C C . HIS A 1 297 ? 14.206 6.244 -19.714 1.00 77.56 297 HIS A C 1
ATOM 2238 O O . HIS A 1 297 ? 13.838 5.345 -20.472 1.00 77.56 297 HIS A O 1
ATOM 2244 N N . ASN A 1 298 ? 14.632 5.993 -18.472 1.00 78.75 298 ASN A N 1
ATOM 2245 C CA . ASN A 1 298 ? 14.700 4.655 -17.899 1.00 78.75 298 ASN A CA 1
ATOM 2246 C C . ASN A 1 298 ? 13.393 4.336 -17.185 1.00 78.75 298 ASN A C 1
ATOM 2248 O O . ASN A 1 298 ? 12.953 5.130 -16.352 1.00 78.75 298 ASN A O 1
ATOM 2252 N N . LEU A 1 299 ? 12.847 3.145 -17.434 1.00 79.31 299 LEU A N 1
ATOM 2253 C CA . LEU A 1 299 ? 11.739 2.640 -16.630 1.00 79.31 299 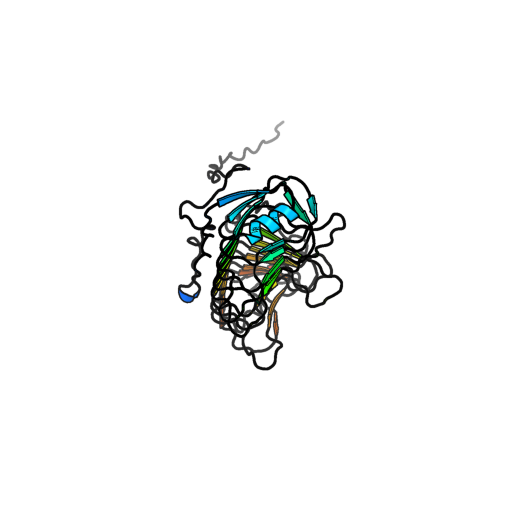LEU A CA 1
ATOM 2254 C C . LEU A 1 299 ? 12.218 2.295 -15.211 1.00 79.31 299 LEU A C 1
ATOM 2256 O O . LEU A 1 299 ? 11.633 2.765 -14.240 1.00 79.31 299 LEU A O 1
ATOM 2260 N N . PHE A 1 300 ? 13.328 1.556 -15.088 1.00 85.81 300 PHE A N 1
ATOM 2261 C CA . PHE A 1 300 ? 13.937 1.241 -13.795 1.00 85.81 300 PHE A CA 1
ATOM 2262 C C . PHE A 1 300 ? 15.307 1.895 -13.628 1.00 85.81 300 PHE A C 1
ATOM 2264 O O . PHE A 1 300 ? 16.168 1.868 -14.510 1.00 85.81 300 PHE A O 1
ATOM 2271 N N . ALA A 1 301 ? 15.540 2.437 -12.438 1.00 83.44 301 ALA A N 1
ATOM 2272 C CA . ALA A 1 301 ? 16.869 2.732 -11.934 1.00 83.44 301 ALA A CA 1
ATOM 2273 C C . ALA A 1 301 ? 17.381 1.499 -11.175 1.00 83.44 301 ALA A C 1
ATOM 2275 O O . ALA A 1 301 ? 17.073 1.314 -9.997 1.00 83.44 301 ALA A O 1
ATOM 2276 N N . VAL A 1 302 ? 18.146 0.654 -11.869 1.00 77.56 302 VAL A N 1
ATOM 2277 C CA . VAL A 1 302 ? 18.749 -0.555 -11.295 1.00 77.56 302 VAL A CA 1
ATOM 2278 C C . VAL A 1 302 ? 20.132 -0.215 -10.745 1.00 77.56 302 VAL A C 1
ATOM 2280 O O . VAL A 1 302 ? 21.023 0.176 -11.501 1.00 77.56 302 VAL A O 1
ATOM 2283 N N . GLN A 1 303 ? 20.325 -0.338 -9.432 1.00 67.94 303 GLN A N 1
ATOM 2284 C CA . GLN A 1 303 ? 21.649 -0.209 -8.819 1.00 67.94 303 GLN A CA 1
ATOM 2285 C C . GLN A 1 303 ? 22.181 -1.612 -8.519 1.00 67.94 303 GLN A C 1
ATOM 2287 O O . GLN A 1 303 ? 21.634 -2.305 -7.672 1.00 67.94 303 GLN A O 1
ATOM 2292 N N . SER A 1 304 ? 23.264 -1.994 -9.208 1.00 55.56 304 SER A N 1
ATOM 2293 C CA . SER A 1 304 ? 23.943 -3.305 -9.185 1.00 55.56 304 SER A CA 1
ATOM 2294 C C . SER A 1 304 ? 23.352 -4.362 -10.143 1.00 55.56 304 SER A C 1
ATOM 2296 O O . SER A 1 304 ? 22.131 -4.513 -10.200 1.00 55.56 304 SER A O 1
ATOM 2298 N N . PRO A 1 305 ? 24.184 -5.108 -10.911 1.00 56.72 305 PRO A N 1
ATOM 2299 C CA . PRO A 1 305 ? 23.756 -6.220 -11.764 1.00 56.72 305 PRO A CA 1
ATOM 2300 C C . PRO A 1 305 ? 23.373 -7.424 -10.899 1.00 56.72 305 PRO A C 1
ATOM 2302 O O . PRO A 1 305 ? 24.057 -8.442 -10.833 1.00 56.72 305 PRO A O 1
ATOM 2305 N N . MET A 1 306 ? 22.277 -7.266 -10.179 1.00 68.44 306 MET A N 1
ATOM 2306 C CA . MET A 1 306 ? 21.618 -8.324 -9.442 1.00 68.44 306 MET A CA 1
ATOM 2307 C C . MET A 1 306 ? 20.801 -9.168 -10.419 1.00 68.44 306 MET A C 1
ATOM 2309 O O . MET A 1 306 ? 20.254 -8.597 -11.368 1.00 68.44 306 MET A O 1
ATOM 2313 N N . PRO A 1 307 ? 20.679 -10.495 -10.236 1.00 77.56 307 PRO A N 1
ATOM 2314 C CA . PRO A 1 307 ? 19.856 -11.346 -11.086 1.00 77.56 307 PRO A CA 1
ATOM 2315 C C . PRO A 1 307 ? 18.361 -11.129 -10.800 1.00 77.56 307 PRO A C 1
ATOM 2317 O O . PRO A 1 307 ? 17.634 -12.080 -10.530 1.00 77.56 307 PRO A O 1
ATOM 2320 N N . ASN A 1 308 ? 17.894 -9.875 -10.847 1.00 87.00 308 ASN A N 1
ATOM 2321 C CA . ASN A 1 308 ? 16.469 -9.589 -10.847 1.00 87.00 308 ASN A CA 1
ATOM 2322 C C . ASN A 1 308 ? 15.864 -10.248 -12.087 1.00 87.00 308 ASN A C 1
ATOM 2324 O O . ASN A 1 308 ? 16.386 -10.093 -13.194 1.00 87.00 308 ASN A O 1
ATOM 2328 N N . THR A 1 309 ? 14.773 -10.982 -11.905 1.00 91.75 309 THR A N 1
ATOM 2329 C CA . THR A 1 309 ? 14.097 -11.687 -12.995 1.00 91.75 309 THR A CA 1
ATOM 2330 C C . THR A 1 309 ? 12.657 -11.234 -13.100 1.00 91.75 309 THR A C 1
ATOM 2332 O O . THR A 1 309 ? 12.019 -10.860 -12.115 1.00 91.75 309 THR A O 1
ATOM 2335 N N . GLY A 1 310 ? 12.134 -11.267 -14.318 1.00 93.56 310 GLY A N 1
ATOM 2336 C CA . GLY A 1 310 ? 10.770 -10.853 -14.577 1.00 93.56 310 GLY A CA 1
ATOM 2337 C C . GLY A 1 310 ? 10.551 -10.416 -16.010 1.00 93.56 310 GLY A C 1
ATOM 2338 O O . GLY A 1 310 ? 11.447 -10.526 -16.848 1.00 93.56 310 GLY A O 1
ATOM 2339 N N . VAL A 1 311 ? 9.358 -9.904 -16.272 1.00 95.25 311 VAL A N 1
ATOM 2340 C CA . VAL A 1 311 ? 8.937 -9.380 -17.565 1.00 95.25 311 VAL A CA 1
ATOM 2341 C C . VAL A 1 311 ? 8.254 -8.031 -17.392 1.00 95.25 311 VAL A C 1
ATOM 2343 O O . VAL A 1 311 ? 7.490 -7.813 -16.455 1.00 95.25 311 VAL A O 1
ATOM 2346 N N . VAL A 1 312 ? 8.533 -7.133 -18.327 1.00 94.88 312 VAL A N 1
ATOM 2347 C CA . VAL A 1 312 ? 7.901 -5.820 -18.438 1.00 94.88 312 VAL A CA 1
ATOM 2348 C C . VAL A 1 312 ? 7.194 -5.758 -19.777 1.00 94.88 312 VAL A C 1
ATOM 2350 O O . VAL A 1 312 ? 7.827 -5.995 -20.810 1.00 94.88 312 VAL A O 1
ATOM 2353 N N . ARG A 1 313 ? 5.906 -5.434 -19.791 1.00 94.31 313 ARG A N 1
ATOM 2354 C CA . ARG A 1 313 ? 5.115 -5.349 -21.021 1.00 94.31 313 ARG A CA 1
ATOM 2355 C C . ARG A 1 313 ? 4.049 -4.264 -20.944 1.00 94.31 313 ARG A C 1
ATOM 2357 O O . ARG A 1 313 ? 3.664 -3.839 -19.856 1.00 94.31 313 ARG A O 1
ATOM 2364 N N . ASN A 1 314 ? 3.589 -3.833 -22.116 1.00 91.50 314 ASN A N 1
ATOM 2365 C CA . ASN A 1 314 ? 2.500 -2.866 -22.293 1.00 91.50 314 ASN A CA 1
ATOM 2366 C C . ASN A 1 314 ? 2.665 -1.560 -21.491 1.00 91.50 314 ASN A C 1
ATOM 2368 O O . ASN A 1 314 ? 1.679 -0.911 -21.176 1.00 91.50 314 ASN A O 1
ATOM 2372 N N . SER A 1 315 ? 3.886 -1.203 -21.088 1.00 88.88 315 SER A N 1
ATOM 2373 C CA . SER A 1 315 ? 4.132 -0.109 -20.147 1.00 88.88 315 SER A CA 1
ATOM 2374 C C . SER A 1 315 ? 4.504 1.183 -20.869 1.00 88.88 315 SER A C 1
ATOM 2376 O O . SER A 1 315 ? 5.241 1.165 -21.857 1.00 88.88 315 SER A O 1
ATOM 2378 N N . LEU A 1 316 ? 4.039 2.312 -20.342 1.00 87.12 316 LEU A N 1
ATOM 2379 C CA . LEU A 1 316 ? 4.304 3.644 -20.879 1.00 87.12 316 LEU A CA 1
ATOM 2380 C C . LEU A 1 316 ? 5.304 4.386 -19.992 1.00 87.12 316 LEU A C 1
ATOM 2382 O O . LEU A 1 316 ? 5.157 4.431 -18.773 1.00 87.12 316 LEU A O 1
ATOM 2386 N N . VAL A 1 317 ? 6.310 5.011 -20.599 1.00 86.12 317 VAL A N 1
ATOM 2387 C CA . VAL A 1 317 ? 7.259 5.891 -19.910 1.00 86.12 317 VAL A CA 1
ATOM 2388 C C . VAL A 1 317 ? 7.151 7.288 -20.491 1.00 86.12 317 VAL A C 1
ATOM 2390 O O . VAL A 1 317 ? 7.583 7.544 -21.608 1.00 86.12 317 VAL A O 1
ATOM 2393 N N . TYR A 1 318 ? 6.603 8.202 -19.707 1.00 85.50 318 TYR A N 1
ATOM 2394 C CA . TYR A 1 318 ? 6.584 9.631 -19.968 1.00 85.50 318 TYR A CA 1
ATOM 2395 C C . TYR A 1 318 ? 7.883 10.252 -19.453 1.00 85.50 318 TYR A C 1
ATOM 2397 O O . TYR A 1 318 ? 8.145 10.247 -18.248 1.00 85.50 318 TYR A O 1
ATOM 2405 N N . SER A 1 319 ? 8.707 10.778 -20.362 1.00 81.75 319 SER A N 1
ATOM 2406 C CA . SER A 1 319 ? 10.008 11.364 -20.026 1.00 81.75 319 SER A CA 1
ATOM 2407 C C . SER A 1 319 ? 10.124 12.824 -20.438 1.00 81.75 319 SER A C 1
ATOM 2409 O O . SER A 1 319 ? 9.784 13.181 -21.563 1.00 81.75 319 SER A O 1
ATOM 2411 N N . THR A 1 320 ? 10.663 13.671 -19.557 1.00 77.25 320 THR A N 1
ATOM 2412 C CA . THR A 1 320 ? 10.989 15.064 -19.918 1.00 77.25 320 THR A CA 1
ATOM 2413 C C . THR A 1 320 ? 12.226 15.184 -20.810 1.00 77.25 320 THR A C 1
ATOM 2415 O O . THR A 1 320 ? 12.457 16.232 -21.415 1.00 77.25 320 THR A O 1
ATOM 2418 N N . TYR A 1 321 ? 13.018 14.114 -20.936 1.00 70.31 321 TYR A N 1
ATOM 2419 C CA . TYR A 1 321 ? 14.134 14.054 -21.872 1.00 70.31 321 TYR A CA 1
ATOM 2420 C C . TYR A 1 321 ? 13.601 13.786 -23.289 1.00 70.31 321 TYR A C 1
ATOM 2422 O O . TYR A 1 321 ? 12.853 12.835 -23.502 1.00 70.31 321 TYR A O 1
ATOM 2430 N N . GLY A 1 322 ? 13.955 14.632 -24.262 1.00 62.12 322 GLY A N 1
ATOM 2431 C CA . GLY A 1 322 ? 13.393 14.565 -25.618 1.00 62.12 322 GLY A CA 1
ATOM 2432 C C . GLY A 1 322 ? 13.644 13.229 -26.334 1.00 62.12 322 GLY A C 1
ATOM 2433 O O . GLY A 1 322 ? 14.741 12.676 -26.255 1.00 62.12 322 GLY A O 1
ATOM 2434 N N . GLY A 1 323 ? 12.635 12.742 -27.068 1.00 63.81 323 GLY A N 1
ATOM 2435 C CA . GLY A 1 323 ? 12.690 11.513 -27.871 1.00 63.81 323 GLY A CA 1
ATOM 2436 C C . GLY A 1 323 ? 11.456 10.616 -27.704 1.00 63.81 323 GLY A C 1
ATOM 2437 O O . GLY A 1 323 ? 10.659 10.804 -26.792 1.00 63.81 323 GLY A O 1
ATOM 2438 N N . GLY A 1 324 ? 11.306 9.633 -28.596 1.00 68.94 324 GLY A N 1
ATOM 2439 C CA . GLY A 1 324 ? 10.331 8.541 -28.486 1.00 68.94 324 GLY A CA 1
ATOM 2440 C C . GLY A 1 324 ? 10.987 7.204 -28.843 1.00 68.94 324 GLY A C 1
ATOM 2441 O O . GLY A 1 324 ? 12.073 7.195 -29.427 1.00 68.94 324 GLY A O 1
ATOM 2442 N N . GLY A 1 325 ? 10.369 6.077 -28.484 1.00 75.50 325 GLY A N 1
ATOM 2443 C CA . GLY A 1 325 ? 10.903 4.743 -28.798 1.00 75.50 325 GLY A CA 1
ATOM 2444 C C . GLY A 1 325 ? 10.673 3.716 -27.694 1.00 75.50 325 GLY A C 1
ATOM 2445 O O . GLY A 1 325 ? 9.638 3.729 -27.042 1.00 75.50 325 GLY A O 1
ATOM 2446 N N . THR A 1 326 ? 11.628 2.808 -27.486 1.00 76.12 326 THR A N 1
ATOM 2447 C CA . THR A 1 326 ? 11.564 1.817 -26.400 1.00 76.12 326 THR A CA 1
ATOM 2448 C C . THR A 1 326 ? 12.261 2.358 -25.148 1.00 76.12 326 THR A C 1
ATOM 2450 O O . THR A 1 326 ? 13.391 2.843 -25.264 1.00 76.12 326 THR A O 1
ATOM 2453 N N . PRO A 1 327 ? 11.649 2.257 -23.953 1.00 78.88 327 PRO A N 1
ATOM 2454 C CA . PRO A 1 327 ? 12.289 2.669 -22.709 1.00 78.88 327 PRO A CA 1
ATOM 2455 C C . PRO A 1 327 ? 13.599 1.919 -22.443 1.00 78.88 327 PRO A C 1
ATOM 2457 O O . PRO A 1 327 ? 13.700 0.708 -22.655 1.00 78.88 327 PRO A O 1
ATOM 2460 N N . ALA A 1 328 ? 14.597 2.635 -21.929 1.00 80.88 328 ALA A N 1
ATOM 2461 C CA . ALA A 1 328 ? 15.829 2.032 -21.433 1.00 80.88 328 ALA A CA 1
ATOM 2462 C C . ALA A 1 328 ? 15.644 1.509 -19.990 1.00 80.88 328 ALA A C 1
ATOM 2464 O O . ALA A 1 328 ? 14.591 1.676 -19.368 1.00 80.88 328 ALA A O 1
ATOM 2465 N N . GLY A 1 329 ? 16.659 0.830 -19.447 1.00 77.00 329 GLY A N 1
ATOM 2466 C CA . GLY A 1 329 ? 16.655 0.389 -18.045 1.00 77.00 329 GLY A CA 1
ATOM 2467 C C . GLY A 1 329 ? 15.692 -0.757 -17.714 1.00 77.00 329 GLY A C 1
ATOM 2468 O O . GLY A 1 329 ? 15.391 -0.958 -16.548 1.00 77.00 329 GLY A O 1
ATOM 2469 N N . ILE A 1 330 ? 15.198 -1.505 -18.710 1.00 84.25 330 ILE A N 1
ATOM 2470 C CA . ILE A 1 330 ? 14.395 -2.724 -18.482 1.00 84.25 330 ILE A CA 1
ATOM 2471 C C . ILE A 1 330 ? 15.280 -3.874 -17.971 1.00 84.25 330 ILE A C 1
ATOM 2473 O O . ILE A 1 330 ? 14.893 -4.605 -17.066 1.00 84.25 330 ILE A O 1
ATOM 2477 N N . SER A 1 331 ? 16.494 -4.009 -18.515 1.00 80.88 331 SER A N 1
ATOM 2478 C CA . SER A 1 331 ? 17.469 -5.011 -18.068 1.00 80.88 331 SER A CA 1
ATOM 2479 C C . SER A 1 331 ? 17.798 -4.825 -16.578 1.00 80.88 331 SER A C 1
ATOM 2481 O O . SER A 1 331 ? 18.065 -3.693 -16.167 1.00 80.88 331 SER A O 1
ATOM 2483 N N . PRO A 1 332 ? 17.856 -5.904 -15.773 1.00 82.94 332 PRO A N 1
ATOM 2484 C CA . PRO A 1 332 ? 17.937 -7.322 -16.167 1.00 82.94 332 PRO A CA 1
ATOM 2485 C C . PRO A 1 332 ? 16.591 -8.036 -16.402 1.00 82.94 332 PRO A C 1
ATOM 2487 O O . PRO A 1 332 ? 16.591 -9.228 -16.698 1.00 82.94 332 PRO A O 1
ATOM 2490 N N . LEU A 1 333 ? 15.451 -7.344 -16.300 1.00 90.06 333 LEU A N 1
ATOM 2491 C CA . LEU A 1 333 ? 14.150 -7.930 -16.632 1.00 90.06 333 LEU A CA 1
ATOM 2492 C C . LEU A 1 333 ? 14.021 -8.137 -18.151 1.00 90.06 333 LEU A C 1
ATOM 2494 O O . LEU A 1 333 ? 14.663 -7.456 -18.955 1.00 90.06 333 LEU A O 1
ATOM 2498 N N . ALA A 1 334 ? 13.170 -9.075 -18.559 1.00 92.19 334 ALA A N 1
ATOM 2499 C CA . ALA A 1 334 ? 12.863 -9.315 -19.960 1.00 92.19 334 ALA A CA 1
ATOM 2500 C C . ALA A 1 334 ? 11.868 -8.272 -20.497 1.00 92.19 334 ALA A C 1
ATOM 2502 O O . ALA A 1 334 ? 10.894 -7.911 -19.837 1.00 92.19 334 ALA A O 1
ATOM 2503 N N . ASN A 1 335 ? 12.075 -7.825 -21.735 1.00 91.69 335 ASN A N 1
ATOM 2504 C CA . ASN A 1 335 ? 11.092 -7.020 -22.455 1.00 91.69 335 ASN A CA 1
ATOM 2505 C C . ASN A 1 335 ? 10.039 -7.948 -23.084 1.00 91.69 335 ASN A C 1
ATOM 2507 O O . ASN A 1 335 ? 10.346 -8.688 -24.016 1.00 91.69 335 ASN A O 1
ATOM 2511 N N . GLY A 1 336 ? 8.809 -7.905 -22.575 1.00 93.06 336 GLY A N 1
ATOM 2512 C CA . GLY A 1 336 ? 7.667 -8.673 -23.075 1.00 93.06 336 GLY A CA 1
ATOM 2513 C C . GLY A 1 336 ? 6.927 -8.029 -24.254 1.00 93.06 336 GLY A C 1
ATOM 2514 O O . GLY A 1 336 ? 5.972 -8.623 -24.746 1.00 93.06 336 GLY A O 1
ATOM 2515 N N . GLY A 1 337 ? 7.360 -6.852 -24.720 1.00 91.81 337 GLY A N 1
ATOM 2516 C CA . GLY A 1 337 ? 6.748 -6.117 -25.832 1.00 91.81 337 GLY A CA 1
ATOM 2517 C C . GLY A 1 337 ? 5.709 -5.075 -25.401 1.00 91.81 337 GLY A C 1
ATOM 2518 O O . GLY A 1 337 ? 5.291 -5.031 -24.247 1.00 91.81 337 GLY A O 1
ATOM 2519 N N . GLY A 1 338 ? 5.326 -4.196 -26.335 1.00 88.25 338 GLY A N 1
ATOM 2520 C CA . GLY A 1 338 ? 4.319 -3.146 -26.103 1.00 88.25 338 GLY A CA 1
ATOM 2521 C C . GLY A 1 338 ? 4.767 -2.001 -25.185 1.00 88.25 338 GLY A C 1
ATOM 2522 O O . GLY A 1 338 ? 3.930 -1.243 -24.720 1.00 88.25 338 GLY A O 1
ATOM 2523 N N . ASN A 1 339 ? 6.065 -1.893 -24.886 1.00 89.12 339 ASN A N 1
ATOM 2524 C CA . ASN A 1 339 ? 6.597 -0.832 -24.034 1.00 89.12 339 ASN A CA 1
ATOM 2525 C C . ASN A 1 339 ? 6.968 0.400 -24.862 1.00 89.12 339 ASN A C 1
ATOM 2527 O O . ASN A 1 339 ? 7.750 0.282 -25.813 1.00 89.12 339 ASN A O 1
ATOM 2531 N N . GLU A 1 340 ? 6.481 1.572 -24.464 1.00 86.88 340 GLU A N 1
ATOM 2532 C CA . GLU A 1 340 ? 6.642 2.815 -25.220 1.00 86.88 340 GLU A CA 1
ATOM 2533 C C . GLU A 1 340 ? 7.226 3.936 -24.356 1.00 86.88 340 GLU A C 1
ATOM 2535 O O . GLU A 1 340 ? 6.887 4.104 -23.187 1.00 86.88 340 GLU A O 1
ATOM 2540 N N . LEU A 1 341 ? 8.130 4.712 -24.949 1.00 85.50 341 LEU A N 1
ATOM 2541 C CA . LEU A 1 341 ? 8.678 5.950 -24.411 1.00 85.50 341 LEU A CA 1
ATOM 2542 C C . LEU A 1 341 ? 8.012 7.118 -25.138 1.00 85.50 341 LEU A C 1
ATOM 2544 O O . LEU A 1 341 ? 8.117 7.234 -26.363 1.00 85.50 341 LEU A O 1
ATOM 2548 N N . ILE A 1 342 ? 7.374 7.988 -24.366 1.00 84.12 342 ILE A N 1
ATOM 2549 C CA . ILE A 1 342 ? 6.645 9.161 -24.829 1.00 84.12 342 ILE A CA 1
ATOM 2550 C C . ILE A 1 342 ? 7.302 10.402 -24.228 1.00 84.12 342 ILE A C 1
ATOM 2552 O O . ILE A 1 342 ? 7.606 10.458 -23.034 1.00 84.12 342 ILE A O 1
ATOM 2556 N N . GLN A 1 343 ? 7.512 11.425 -25.052 1.00 82.56 343 GLN A N 1
ATOM 2557 C CA . GLN A 1 343 ? 7.977 12.713 -24.556 1.00 82.56 343 GLN A CA 1
ATOM 2558 C C . GLN A 1 343 ? 6.884 13.383 -23.717 1.00 82.56 343 GLN A C 1
ATOM 2560 O O . GLN A 1 343 ? 5.729 13.482 -24.126 1.00 82.56 343 GLN A O 1
ATOM 2565 N N . TRP A 1 344 ? 7.275 13.893 -22.558 1.00 78.44 344 TRP A N 1
ATOM 2566 C CA . TRP A 1 344 ? 6.409 14.545 -21.593 1.00 78.44 344 TRP A CA 1
ATOM 2567 C C . TRP A 1 344 ? 6.880 15.970 -21.327 1.00 78.44 344 TRP A C 1
ATOM 2569 O O . TRP A 1 344 ? 8.074 16.247 -21.259 1.00 78.44 344 TRP A O 1
ATOM 2579 N N . ASP A 1 345 ? 5.938 16.892 -21.164 1.00 72.19 345 ASP A N 1
ATOM 2580 C CA . ASP A 1 345 ? 6.227 18.307 -20.925 1.00 72.19 345 ASP A CA 1
ATOM 2581 C C . ASP A 1 345 ? 6.618 18.616 -19.470 1.00 72.19 345 ASP A C 1
ATOM 2583 O O . ASP A 1 345 ? 6.928 19.762 -19.140 1.00 72.19 345 ASP A O 1
ATOM 2587 N N . GLY A 1 346 ? 6.591 17.603 -18.599 1.00 67.31 346 GLY A N 1
ATOM 2588 C CA . GLY A 1 346 ? 6.877 17.738 -17.174 1.00 67.31 346 GLY A CA 1
ATOM 2589 C C . GLY A 1 346 ? 5.743 18.372 -16.368 1.00 67.31 346 GLY A C 1
ATOM 2590 O O . GLY A 1 346 ? 5.929 18.650 -15.186 1.00 67.31 346 GLY A O 1
ATOM 2591 N N . ARG A 1 347 ? 4.585 18.643 -16.985 1.00 64.75 347 ARG A N 1
ATOM 2592 C CA . ARG A 1 347 ? 3.484 19.403 -16.368 1.00 64.75 347 ARG A CA 1
ATOM 2593 C C . ARG A 1 347 ? 2.197 18.599 -16.268 1.00 64.75 347 ARG A C 1
ATOM 2595 O O . ARG A 1 347 ? 1.478 18.720 -15.282 1.00 64.75 347 ARG A O 1
ATOM 2602 N N . SER A 1 348 ? 1.907 17.780 -17.272 1.00 58.62 348 SER A N 1
ATOM 2603 C CA . SER A 1 348 ? 0.669 17.004 -17.357 1.00 58.62 348 SER A CA 1
ATOM 2604 C C . SER A 1 348 ? 0.815 15.637 -16.677 1.00 58.62 348 SER A C 1
ATOM 2606 O O . SER A 1 348 ? 1.132 14.643 -17.320 1.00 58.62 348 SER A O 1
ATOM 2608 N N . PHE A 1 349 ? 0.611 15.577 -15.362 1.00 59.81 349 PHE A N 1
ATOM 2609 C CA . PHE A 1 349 ? 0.350 14.311 -14.673 1.00 59.81 349 PHE A CA 1
ATOM 2610 C C . PHE A 1 349 ? -1.159 14.235 -14.419 1.00 59.81 349 PHE A C 1
ATOM 2612 O O . PHE A 1 349 ? -1.666 15.083 -13.681 1.00 59.81 349 PHE A O 1
ATOM 2619 N N . PRO A 1 350 ? -1.901 13.296 -15.030 1.00 55.00 350 PRO A N 1
ATOM 2620 C CA . PRO A 1 350 ? -3.267 13.033 -14.607 1.00 55.00 350 PRO A CA 1
ATOM 2621 C C . PRO A 1 350 ? -3.203 12.440 -13.190 1.00 55.00 350 PRO A C 1
ATOM 2623 O O . PRO A 1 350 ? -3.038 11.236 -13.022 1.00 55.00 350 PRO A O 1
ATOM 2626 N N . MET A 1 351 ? -3.235 13.302 -12.168 1.00 52.78 351 MET A N 1
ATOM 2627 C CA . MET A 1 351 ? -3.407 12.879 -10.777 1.00 52.78 351 MET A CA 1
ATOM 2628 C C . MET A 1 351 ? -4.809 12.255 -10.647 1.00 52.78 351 MET A C 1
ATOM 2630 O O . MET A 1 351 ? -5.772 12.871 -11.109 1.00 52.78 351 MET A O 1
ATOM 2634 N N . PRO A 1 352 ? -4.965 11.101 -9.981 1.00 46.62 352 PRO A N 1
ATOM 2635 C CA . PRO A 1 352 ? -6.117 10.916 -9.105 1.00 46.62 352 PRO A CA 1
ATOM 2636 C C . PRO A 1 352 ? -6.031 12.011 -8.035 1.00 46.62 352 PRO A C 1
ATOM 2638 O O . PRO A 1 352 ? -4.953 12.214 -7.471 1.00 46.62 352 PRO A O 1
ATOM 2641 N N . ASP A 1 353 ? -7.094 12.780 -7.814 1.00 39.47 353 ASP A N 1
ATOM 2642 C CA . ASP A 1 353 ? -7.042 13.807 -6.774 1.00 39.47 353 ASP A CA 1
ATOM 2643 C C . ASP A 1 353 ? -6.871 13.181 -5.377 1.00 39.47 353 ASP A C 1
ATOM 2645 O O . ASP A 1 353 ? -7.152 12.003 -5.141 1.00 39.47 353 ASP A O 1
ATOM 2649 N N . SER A 1 354 ? -6.356 13.985 -4.446 1.00 38.00 354 SER A N 1
ATOM 2650 C CA . SER A 1 354 ? -6.143 13.618 -3.039 1.00 38.00 354 SER A CA 1
ATOM 2651 C C . SER A 1 354 ? -7.438 13.259 -2.296 1.00 38.00 354 SER A C 1
ATOM 2653 O O . SER A 1 354 ? -7.374 12.764 -1.173 1.00 38.00 354 SER A O 1
ATOM 2655 N N . ASP A 1 355 ? -8.596 13.496 -2.922 1.00 35.16 355 ASP A N 1
ATOM 2656 C CA . ASP A 1 355 ? -9.937 13.291 -2.371 1.00 35.16 355 ASP A CA 1
ATOM 2657 C C . ASP A 1 355 ? -10.556 11.950 -2.813 1.00 35.16 355 ASP A C 1
ATOM 2659 O O . ASP A 1 355 ? -11.732 11.684 -2.563 1.00 35.16 355 ASP A O 1
ATOM 2663 N N . GLY A 1 356 ? -9.773 11.071 -3.448 1.00 35.16 356 GLY A N 1
ATOM 2664 C CA . GLY A 1 356 ? -10.212 9.715 -3.772 1.00 35.16 356 GLY A CA 1
ATOM 2665 C C . GLY A 1 356 ? -11.160 9.631 -4.969 1.00 35.16 356 GLY A C 1
ATOM 2666 O O . GLY A 1 356 ? -11.745 8.568 -5.201 1.00 35.16 356 GLY A O 1
ATOM 2667 N N . VAL A 1 357 ? -11.280 10.684 -5.789 1.00 34.59 357 VAL A N 1
ATOM 2668 C CA . VAL A 1 357 ? -11.906 10.553 -7.108 1.00 34.59 357 VAL A CA 1
ATOM 2669 C C . VAL A 1 357 ? -10.883 9.924 -8.044 1.00 34.59 357 VAL A C 1
ATOM 2671 O O . VAL A 1 357 ? -10.176 10.574 -8.813 1.00 34.59 357 VAL A O 1
ATOM 2674 N N . VAL A 1 358 ? -10.819 8.597 -7.979 1.00 41.72 358 VAL A N 1
ATOM 2675 C CA . VAL A 1 358 ? -10.211 7.768 -9.015 1.00 41.72 358 VAL A CA 1
ATOM 2676 C C . VAL A 1 358 ? -10.956 8.083 -10.316 1.00 41.72 358 VAL A C 1
ATOM 2678 O O . VAL A 1 358 ? -12.149 7.771 -10.416 1.00 41.72 358 VAL A O 1
ATOM 2681 N N . PRO A 1 359 ? -10.328 8.685 -11.345 1.00 34.09 359 PRO A N 1
ATOM 2682 C CA . PRO A 1 359 ? -10.940 8.692 -12.662 1.00 34.09 359 PRO A CA 1
ATOM 2683 C C . PRO A 1 359 ? -11.082 7.225 -13.028 1.00 34.09 359 PRO A C 1
ATOM 2685 O O . PRO A 1 359 ? -10.074 6.536 -13.061 1.00 34.09 359 PRO A O 1
ATOM 2688 N N . ASN A 1 360 ? -12.308 6.743 -13.226 1.00 34.91 360 ASN A N 1
ATOM 2689 C CA . ASN A 1 360 ? -12.635 5.361 -13.576 1.00 34.91 360 ASN A CA 1
ATOM 2690 C C . ASN A 1 360 ? -11.544 4.760 -14.501 1.00 34.91 360 ASN A C 1
ATOM 2692 O O . ASN A 1 360 ? -11.518 5.037 -15.703 1.00 34.91 360 ASN A O 1
ATOM 2696 N N . MET A 1 361 ? -10.579 4.012 -13.935 1.00 41.19 361 MET A N 1
ATOM 2697 C CA . MET A 1 361 ? -9.269 3.756 -14.577 1.00 41.19 361 MET A CA 1
ATOM 2698 C C . MET A 1 361 ? -9.338 2.716 -15.710 1.00 41.19 361 MET A C 1
ATOM 2700 O O . MET A 1 361 ? -8.324 2.256 -16.220 1.00 41.19 361 MET A O 1
ATOM 2704 N N . SER A 1 362 ? -10.548 2.414 -16.191 1.00 33.41 362 SER A N 1
ATOM 2705 C CA . SER A 1 362 ? -10.807 1.657 -17.420 1.00 33.41 362 SER A CA 1
ATOM 2706 C C . SER A 1 362 ? -10.805 2.515 -18.697 1.00 33.41 362 SER A C 1
ATOM 2708 O O . SER A 1 362 ? -10.796 1.960 -19.794 1.00 33.41 362 SER A O 1
ATOM 2710 N N . THR A 1 363 ? -10.787 3.854 -18.602 1.00 32.34 363 THR A N 1
ATOM 2711 C CA . THR A 1 363 ? -10.910 4.731 -19.789 1.00 32.34 363 THR A CA 1
ATOM 2712 C C . THR A 1 363 ? -9.617 5.321 -20.359 1.00 32.34 363 THR A C 1
ATOM 2714 O O . THR A 1 363 ? -9.658 5.831 -21.476 1.00 32.34 363 THR A O 1
ATOM 2717 N N . ILE A 1 364 ? -8.456 5.220 -19.699 1.00 37.53 364 ILE A N 1
ATOM 2718 C CA . ILE A 1 364 ? -7.209 5.780 -20.272 1.00 37.53 364 ILE A CA 1
ATOM 2719 C C . ILE A 1 364 ? -6.592 4.838 -21.327 1.00 37.53 364 ILE A C 1
ATOM 2721 O O . ILE A 1 364 ? -5.961 5.301 -22.271 1.00 37.53 364 ILE A O 1
ATOM 2725 N N . GLY A 1 365 ? -6.910 3.538 -21.283 1.00 26.02 365 GLY A N 1
ATOM 2726 C CA . GLY A 1 365 ? -6.609 2.584 -22.362 1.00 26.02 365 GLY A CA 1
ATOM 2727 C C . GLY A 1 365 ? -7.570 2.628 -23.565 1.00 26.02 365 GLY A C 1
ATOM 2728 O O . GLY A 1 365 ? -7.425 1.824 -24.484 1.00 26.02 365 GLY A O 1
ATOM 2729 N N . ALA A 1 366 ? -8.560 3.534 -23.576 1.00 23.19 366 ALA A N 1
ATOM 2730 C CA . ALA A 1 366 ? -9.592 3.620 -24.619 1.00 23.19 366 ALA A CA 1
ATOM 2731 C C . ALA A 1 366 ? -9.676 4.985 -25.331 1.00 23.19 366 ALA A C 1
ATOM 2733 O O . ALA A 1 366 ? -10.615 5.213 -26.095 1.00 23.19 366 ALA A O 1
ATOM 2734 N N . ILE A 1 367 ? -8.695 5.873 -25.146 1.00 23.98 367 ILE A N 1
ATOM 2735 C CA . ILE A 1 367 ? -8.548 7.067 -25.987 1.00 23.98 367 ILE A CA 1
ATOM 2736 C C . ILE A 1 367 ? -7.402 6.809 -26.965 1.00 23.98 367 ILE A C 1
ATOM 2738 O O . ILE A 1 367 ? -6.229 6.950 -26.631 1.00 23.98 367 ILE A O 1
ATOM 2742 N N . ARG A 1 368 ? -7.782 6.365 -28.166 1.00 27.27 368 ARG A N 1
ATOM 2743 C CA . ARG A 1 368 ? -6.979 6.570 -29.375 1.00 27.27 368 ARG A CA 1
ATOM 2744 C C . ARG A 1 368 ? -6.911 8.047 -29.725 1.00 27.27 368 ARG A C 1
ATOM 2746 O O . ARG A 1 368 ? -7.954 8.719 -29.543 1.00 27.27 368 ARG A O 1
#

Radius of gyration: 21.62 Å; chains: 1; bounding box: 53×55×74 Å

pLDDT: mean 75.93, std 20.72, range [23.19, 98.31]

Secondary structure (DSSP, 8-state):
---------------PPPP---TTS----TTSSSS--TTS---GGGPPPPPPPP--SEEEEESSHHHHHHHHTT-SEEEEE---EEEE--EEE-SSSEEEE--TTEEEES-EEE-BTTB-EEEEEEES-EE-SS-EEEESEEEEEEES-EE---TTS-----EEEE--TTS-SEEEEES-EEEE--TT-TT--SEEE---SS-EEEEEEES-EEEE-TT-SBSEEB-SEEEEEEES-EEE--STT-EEEEE-SSEESEEEEEEEEESEEEEE--STT---SEESEEEEEEEEEESSSBSEEEES-----EEEES-EEEESSS--BS-B--TTSEE-S--EEEE--SS---PPPTT-----TTSGGG--